Protein AF-A0A961DKE3-F1 (afdb_monomer_lite)

Radius of gyration: 29.84 Å; chains: 1; bounding box: 80×101×68 Å

Sequence (339 aa):
MAPSTATLAGQLLGRYSAAGSRPPARRDGLRMVRFRVFEDEAERFQINRAYLVGADDIPMAGHVDREGDHIVGNPTSSGSIGLVLRADLRGLAAATGHDDDVPHVGKLTLQTCLLPVRQTSYLLSLELARHRIMLFLNKLEDWQLFDLPPEHPALQRIARAQELFTEALVCPRNDAGELGRQAHDLALTALAFAVDAGEMLAIASAERQLPERLSGRAYAEATEAFVAAQGEAPPAGAPIVVQNGVGVTMPGRAPMSCAVSPLAFNDTLKNAVREASDELVVPMNWTDLEPSEGEYSFAATDRWIEWAVREARLPVVSGPVVDFAPKSVPEWLYIWEND

pLDDT: mean 86.48, std 17.49, range [26.16, 98.69]

Secondary structure (DSSP, 8-state):
---------------------PPPPPTTTTS-EEEE--GGGGGGEEEEEEEEE-GGG-EESEEEEEETTEEEEEESS-S-BEEEEEEE-TTHHHHHT--SSS----EEEEE---B---SSPEEHHHHHHHHHHHHHHHHHHHTT-TTS-TTSHHHHHHHHHHHHHHHHHTSPB-TTS-B-HHHHHHHHHHHHHHHHHHHHHHHHHHHHHHHHHHHSHHHHHHHHHHHHHHSSPPPTT--B--TT-SS-B-SSPPP-EEEPPTT---HHHHHHHHHH-SEEEEE--HHHH-SBTTB---HHHHHHHHHIIIII---EEEE-S---STTTS-GGGGGGTT-

Foldseek 3Di:
DDDDDDDDDDDDDDDDDDDDDDPPDDPLLQQKAKAFADPVQVVQWAQVPKFKADPPRHTFDFHWDDDPRIIMTGGPDADFIKIKTKGALAPLCVVLVNPPPQDGDGIDIFMFPRHHGDDAHHHVLLRRLVVLLVVLVVCCVLLVVPVDDCPQLLNVLSVQLVVLSVVLVPADADPSRHGDDSSNSSSSSSNRSSVVSSVSSVVVSCVVVVVCQQVQVVVVVLQVQQCVVVVDGDPDQDWGDHVVDDDIRGGHHDWAEDEDALQDDDPVVVVCRLVPGQAYEYEPQPCQQPVDVPDGDCPSRVVVVCCCVPPSVHHYHYDDPDDPDVVRDHPNCVVVVPD

Structure (mmCIF, N/CA/C/O backbone):
data_AF-A0A961DKE3-F1
#
_entry.id   AF-A0A961DKE3-F1
#
loop_
_atom_site.group_PDB
_atom_site.id
_atom_site.type_symbol
_atom_site.label_atom_id
_atom_site.label_alt_id
_atom_site.label_comp_id
_atom_site.label_asym_id
_atom_site.label_entity_id
_atom_site.label_seq_id
_atom_site.pdbx_PDB_ins_code
_atom_site.Cartn_x
_atom_site.Cartn_y
_atom_site.Cartn_z
_atom_site.occupancy
_atom_site.B_iso_or_equiv
_atom_site.auth_seq_id
_atom_site.auth_comp_id
_atom_site.auth_asym_id
_atom_site.auth_atom_id
_atom_site.pdbx_PDB_model_num
ATOM 1 N N . MET A 1 1 ? -24.438 -79.407 22.850 1.00 33.00 1 MET A N 1
ATOM 2 C CA . MET A 1 1 ? -23.360 -78.666 23.539 1.00 33.00 1 MET A CA 1
ATOM 3 C C . MET A 1 1 ? -23.200 -77.328 22.828 1.00 33.00 1 MET A C 1
ATOM 5 O O . MET A 1 1 ? -22.965 -77.365 21.633 1.00 33.00 1 MET A O 1
ATOM 9 N N . ALA A 1 2 ? -23.396 -76.221 23.562 1.00 31.70 2 ALA A N 1
ATOM 10 C CA . ALA A 1 2 ? -23.288 -74.798 23.173 1.00 31.70 2 ALA A CA 1
ATOM 11 C C . ALA A 1 2 ? -24.202 -74.279 22.023 1.00 31.70 2 ALA A C 1
ATOM 13 O O . ALA A 1 2 ? -24.037 -74.711 20.885 1.00 31.70 2 ALA A O 1
ATOM 14 N N . PRO A 1 3 ? -25.143 -73.338 22.281 1.00 34.59 3 PRO A N 1
ATOM 15 C CA . PRO A 1 3 ? -25.996 -72.750 21.245 1.00 34.59 3 PRO A CA 1
ATOM 16 C C . PRO A 1 3 ? -25.691 -71.272 20.904 1.00 34.59 3 PRO A C 1
ATOM 18 O O . PRO A 1 3 ? -25.296 -70.490 21.762 1.00 34.59 3 PRO A O 1
ATOM 21 N N . SER A 1 4 ? -26.066 -70.917 19.665 1.00 30.98 4 SER A N 1
ATOM 22 C CA . SER A 1 4 ? -26.658 -69.643 19.204 1.00 30.98 4 SER A CA 1
ATOM 23 C C . SER A 1 4 ? -25.770 -68.433 18.863 1.00 30.98 4 SER A C 1
ATOM 25 O O . SER A 1 4 ? -25.435 -67.625 19.724 1.00 30.98 4 SER A O 1
ATOM 27 N N . THR A 1 5 ? -25.598 -68.190 17.557 1.00 33.84 5 THR A N 1
ATOM 28 C CA . THR A 1 5 ? -25.373 -66.858 16.962 1.00 33.84 5 THR A CA 1
ATOM 29 C C . THR A 1 5 ? -26.233 -66.682 15.704 1.00 33.84 5 THR A C 1
ATOM 31 O O . THR A 1 5 ? -25.821 -66.972 14.586 1.00 33.84 5 THR A O 1
ATOM 34 N N . ALA A 1 6 ? -27.458 -66.197 15.894 1.00 31.70 6 ALA A N 1
ATOM 35 C CA . ALA A 1 6 ? -28.280 -65.577 14.858 1.00 31.70 6 ALA A CA 1
ATOM 36 C C . ALA A 1 6 ? -29.213 -64.557 15.529 1.00 31.70 6 ALA A C 1
ATOM 38 O O . ALA A 1 6 ? -29.647 -64.793 16.657 1.00 31.70 6 ALA A O 1
ATOM 39 N N . THR A 1 7 ? -29.583 -63.495 14.799 1.00 31.42 7 THR A N 1
ATOM 40 C CA . THR A 1 7 ? -30.476 -62.368 15.185 1.00 31.42 7 THR A CA 1
ATOM 41 C C . THR A 1 7 ? -29.719 -61.248 15.929 1.00 31.42 7 THR A C 1
ATOM 43 O O . THR A 1 7 ? -29.100 -61.497 16.949 1.00 31.42 7 THR A O 1
ATOM 46 N N . LEU A 1 8 ? -29.631 -59.998 15.461 1.00 30.86 8 LEU A N 1
ATOM 47 C CA . LEU A 1 8 ? -30.711 -59.096 15.054 1.00 30.86 8 LEU A CA 1
ATOM 48 C C . LEU A 1 8 ? -30.236 -58.101 13.975 1.00 30.86 8 LEU A C 1
ATOM 50 O O . LEU A 1 8 ? -29.399 -57.239 14.232 1.00 30.86 8 LEU A O 1
ATOM 54 N N . ALA A 1 9 ? -30.866 -58.165 12.805 1.00 28.55 9 ALA A N 1
ATOM 55 C CA . ALA A 1 9 ? -31.054 -57.029 11.916 1.00 28.55 9 ALA A CA 1
ATOM 56 C C . ALA A 1 9 ? -32.549 -56.682 11.949 1.00 28.55 9 ALA A C 1
ATOM 58 O O . ALA A 1 9 ? -33.386 -57.573 11.829 1.00 28.55 9 ALA A O 1
ATOM 59 N N . GLY A 1 10 ? -32.867 -55.397 12.107 1.00 31.81 10 GLY A N 1
ATOM 60 C CA . GLY A 1 10 ? -34.205 -54.855 11.877 1.00 31.81 10 GLY A CA 1
ATOM 61 C C . GLY A 1 10 ? -35.139 -54.873 13.084 1.00 31.81 10 GLY A C 1
ATOM 62 O O . GLY A 1 10 ? -35.915 -55.802 13.250 1.00 31.81 10 GLY A O 1
ATOM 63 N N . GLN A 1 11 ? -35.122 -53.788 13.860 1.00 27.67 11 GLN A N 1
ATOM 64 C CA . GLN A 1 11 ? -36.313 -53.180 14.468 1.00 27.67 11 GLN A CA 1
ATOM 65 C C . GLN A 1 11 ? -35.896 -51.907 15.211 1.00 27.67 11 GLN A C 1
ATOM 67 O O . GLN A 1 11 ? -35.199 -51.996 16.214 1.00 27.67 11 GLN A O 1
ATOM 72 N N . LEU A 1 12 ? -36.313 -50.747 14.686 1.00 28.03 12 LEU A N 1
ATOM 73 C CA . LEU A 1 12 ? -36.780 -49.541 15.401 1.00 28.03 12 LEU A CA 1
ATOM 74 C C . LEU A 1 12 ? -36.580 -48.285 14.536 1.00 28.03 12 LEU A C 1
ATOM 76 O O . LEU A 1 12 ? -35.772 -47.405 14.814 1.00 28.03 12 LEU A O 1
ATOM 80 N N . LEU A 1 13 ? -37.396 -48.200 13.483 1.00 30.44 13 LEU A N 1
ATOM 81 C CA . LEU A 1 13 ? -37.919 -46.922 13.014 1.00 30.44 13 LEU A CA 1
ATOM 82 C C . LEU A 1 13 ? -38.959 -46.444 14.036 1.00 30.44 13 LEU A C 1
ATOM 84 O O . LEU A 1 13 ? -39.922 -47.157 14.312 1.00 30.44 13 LEU A O 1
ATOM 88 N N . GLY A 1 14 ? -38.782 -45.226 14.549 1.00 26.16 14 GLY A N 1
ATOM 89 C CA . GLY A 1 14 ? -39.851 -44.452 15.181 1.00 26.16 14 GLY A CA 1
ATOM 90 C C . GLY A 1 14 ? -39.577 -44.011 16.617 1.00 26.16 14 GLY A C 1
ATOM 91 O O . GLY A 1 14 ? -39.874 -44.744 17.555 1.00 26.16 14 GLY A O 1
ATOM 92 N N . ARG A 1 15 ? -39.125 -42.759 16.774 1.00 28.39 15 ARG A N 1
ATOM 93 C CA . ARG A 1 15 ? -39.850 -41.667 17.465 1.00 28.39 15 ARG A CA 1
ATOM 94 C C . ARG A 1 15 ? -38.928 -40.452 17.628 1.00 28.39 15 ARG A C 1
ATOM 96 O O . ARG A 1 15 ? -38.112 -40.389 18.538 1.00 28.39 15 ARG A O 1
ATOM 103 N N . TYR A 1 16 ? -39.102 -39.473 16.741 1.00 28.70 16 TYR A N 1
ATOM 104 C CA . TYR A 1 16 ? -38.717 -38.086 16.993 1.00 28.70 16 TYR A CA 1
ATOM 105 C C . TYR A 1 16 ? -39.714 -37.479 17.990 1.00 28.70 16 TYR A C 1
ATOM 107 O O . TYR A 1 16 ? -40.913 -37.456 17.723 1.00 28.70 16 TYR A O 1
ATOM 115 N N . SER A 1 17 ? -39.221 -36.970 19.118 1.00 28.00 17 SER A N 1
ATOM 116 C CA . SER A 1 17 ? -39.884 -35.921 19.898 1.00 28.00 17 SER A CA 1
ATOM 117 C C . SER A 1 17 ? -38.816 -35.069 20.572 1.00 28.00 17 SER A C 1
ATOM 119 O O . SER A 1 17 ? -37.934 -35.586 21.252 1.00 28.00 17 SER A O 1
ATOM 121 N N . ALA A 1 18 ? -38.896 -33.763 20.339 1.00 36.78 18 ALA A N 1
ATOM 122 C CA . ALA A 1 18 ? -37.976 -32.754 20.833 1.00 36.78 18 ALA A CA 1
ATOM 123 C C . ALA A 1 18 ? -38.073 -32.570 22.357 1.00 36.78 18 ALA A C 1
ATOM 125 O O . ALA A 1 18 ? -39.168 -32.460 22.904 1.00 36.78 18 ALA A O 1
ATOM 126 N N . ALA A 1 19 ? -36.921 -32.458 23.018 1.00 27.91 19 ALA A N 1
ATOM 127 C CA . ALA A 1 19 ? -36.743 -31.741 24.278 1.00 27.91 19 ALA A CA 1
ATOM 128 C C . ALA A 1 19 ? -35.272 -31.313 24.363 1.00 27.91 19 ALA A C 1
ATOM 130 O O . ALA A 1 19 ? -34.367 -32.106 24.113 1.00 27.91 19 ALA A O 1
ATOM 131 N N . GLY A 1 20 ? -35.056 -30.023 24.606 1.00 41.78 20 GLY A N 1
ATOM 132 C CA . GLY A 1 20 ? -33.788 -29.350 24.382 1.00 41.78 20 GLY A CA 1
ATOM 133 C C . GLY A 1 20 ? -32.675 -29.730 25.352 1.00 41.78 20 GLY A C 1
ATOM 134 O O . GLY A 1 20 ? -32.862 -29.818 26.562 1.00 41.78 20 GLY A O 1
ATOM 135 N N . SER A 1 21 ? -31.476 -29.814 24.798 1.00 29.05 21 SER A N 1
ATOM 136 C CA . SER A 1 21 ? -30.230 -29.572 25.509 1.00 29.05 21 SER A CA 1
ATOM 137 C C . SER A 1 21 ? -29.297 -28.863 24.532 1.00 29.05 21 SER A C 1
ATOM 139 O O . SER A 1 21 ? -28.756 -29.438 23.590 1.00 29.05 21 SER A O 1
ATOM 141 N N . ARG A 1 22 ? -29.191 -27.544 24.714 1.00 33.34 22 ARG A N 1
ATOM 142 C CA . ARG A 1 22 ? -28.204 -26.701 24.035 1.00 33.34 22 ARG A CA 1
ATOM 143 C C . ARG A 1 22 ? -26.829 -27.320 24.334 1.00 33.34 22 ARG A C 1
ATOM 145 O O . ARG A 1 22 ? -26.549 -27.542 25.515 1.00 33.34 22 ARG A O 1
ATOM 152 N N . PRO A 1 23 ? -25.997 -27.651 23.331 1.00 34.38 23 PRO A N 1
ATOM 153 C CA . PRO A 1 23 ? -24.675 -28.191 23.610 1.00 34.38 23 PRO A CA 1
ATOM 154 C C . PRO A 1 23 ? -23.896 -27.174 24.460 1.00 34.38 23 PRO A C 1
ATOM 156 O O . PRO A 1 23 ? -24.063 -25.965 24.259 1.00 34.38 23 PRO A O 1
ATOM 159 N N . PRO A 1 24 ? -23.090 -27.625 25.437 1.00 32.75 24 PRO A N 1
ATOM 160 C CA . PRO A 1 24 ? -22.341 -26.714 26.290 1.00 32.75 24 PRO A CA 1
ATOM 161 C C . PRO A 1 24 ? -21.416 -25.858 25.419 1.00 32.75 24 PRO A C 1
ATOM 163 O O . PRO A 1 24 ? -20.765 -26.372 24.508 1.00 32.75 24 PRO A O 1
ATOM 166 N N . ALA A 1 25 ? -21.385 -24.550 25.689 1.00 39.22 25 ALA A N 1
ATOM 167 C CA . ALA A 1 25 ? -20.510 -23.603 25.009 1.00 39.22 25 ALA A CA 1
ATOM 168 C C . ALA A 1 25 ? -19.069 -24.137 25.032 1.00 39.22 25 ALA A C 1
ATOM 170 O O . ALA A 1 25 ? -18.494 -24.363 26.100 1.00 39.22 25 ALA A O 1
ATOM 171 N N . ARG A 1 26 ? -18.509 -24.400 23.846 1.00 40.31 26 ARG A N 1
ATOM 172 C CA . ARG A 1 26 ? -17.130 -24.869 23.700 1.00 40.31 26 ARG A CA 1
ATOM 173 C C . ARG A 1 26 ? -16.185 -23.867 24.361 1.00 40.31 26 ARG A C 1
ATOM 175 O O . ARG A 1 26 ? -16.295 -22.663 24.147 1.00 40.31 26 ARG A O 1
ATOM 182 N N . ARG A 1 27 ? -15.196 -24.379 25.096 1.00 40.72 27 ARG A N 1
ATOM 183 C CA . ARG A 1 27 ? -14.029 -23.647 25.628 1.00 40.72 27 ARG A CA 1
ATOM 184 C C . ARG A 1 27 ? -13.084 -23.115 24.517 1.00 40.72 27 ARG A C 1
ATOM 186 O O . ARG A 1 27 ? -11.895 -22.962 24.760 1.00 40.72 27 ARG A O 1
ATOM 193 N N . ASP A 1 28 ? -13.601 -22.822 23.321 1.00 46.34 28 ASP A N 1
ATOM 194 C CA . ASP A 1 28 ? -12.860 -22.297 22.157 1.00 46.34 28 ASP A CA 1
ATOM 195 C C . ASP A 1 28 ? -12.759 -20.752 22.161 1.00 46.34 28 ASP A C 1
ATOM 197 O O . ASP A 1 28 ? -12.022 -20.167 21.373 1.00 46.34 28 ASP A O 1
ATOM 201 N N . GLY A 1 29 ? -13.437 -20.069 23.096 1.00 50.69 29 GLY A N 1
ATOM 202 C CA . GLY A 1 29 ? -13.522 -18.600 23.178 1.00 50.69 29 GLY A CA 1
ATOM 203 C C . GLY A 1 29 ? -12.205 -17.833 23.374 1.00 50.69 29 GLY A C 1
ATOM 204 O O . GLY A 1 29 ? -12.159 -16.635 23.130 1.00 50.69 29 GLY A O 1
ATOM 205 N N . LEU A 1 30 ? -11.132 -18.498 23.810 1.00 59.91 30 LEU A N 1
ATOM 206 C CA . LEU A 1 30 ? -9.857 -17.867 24.191 1.00 59.91 30 LEU A CA 1
ATOM 207 C C . LEU A 1 30 ? -8.775 -17.932 23.104 1.00 59.91 30 LEU A C 1
ATOM 209 O O . LEU A 1 30 ? -7.609 -17.670 23.390 1.00 59.91 30 LEU A O 1
ATOM 213 N N . ARG A 1 31 ? -9.142 -18.280 21.866 1.00 74.81 31 ARG A N 1
ATOM 214 C CA . ARG A 1 31 ? -8.233 -18.223 20.705 1.00 74.81 31 ARG A CA 1
ATOM 215 C C . ARG A 1 31 ? -8.605 -17.157 19.678 1.00 74.81 31 ARG A C 1
ATOM 217 O O . ARG A 1 31 ? -7.819 -16.899 18.778 1.00 74.81 31 ARG A O 1
ATOM 224 N N . MET A 1 32 ? -9.783 -16.555 19.810 1.00 87.94 32 MET A N 1
ATOM 225 C CA . MET A 1 32 ? -10.344 -15.667 18.797 1.00 87.94 32 MET A CA 1
ATOM 226 C C . MET A 1 32 ? -10.045 -14.208 19.115 1.00 87.94 32 MET A C 1
ATOM 228 O O . MET A 1 32 ? -10.207 -13.777 20.257 1.00 87.94 32 MET A O 1
ATOM 232 N N . VAL A 1 33 ? -9.691 -13.426 18.099 1.00 93.19 33 VAL A N 1
ATOM 233 C CA . VAL A 1 33 ? -9.646 -11.964 18.219 1.00 93.19 33 VAL A CA 1
ATOM 234 C C . VAL A 1 33 ? -10.911 -11.393 17.602 1.00 93.19 33 VAL A C 1
ATOM 236 O O . VAL A 1 33 ? -11.256 -11.707 16.464 1.00 93.19 33 VAL A O 1
ATOM 239 N N . ARG A 1 34 ? -11.626 -10.573 18.373 1.00 95.19 34 ARG A N 1
ATOM 240 C CA . ARG A 1 34 ? -12.915 -9.996 17.981 1.00 95.19 34 ARG A CA 1
ATOM 241 C C . ARG A 1 34 ? -12.745 -8.506 17.736 1.00 95.19 34 ARG A C 1
ATOM 243 O O . ARG A 1 34 ? -12.170 -7.802 18.566 1.00 95.19 34 ARG A O 1
ATOM 250 N N . PHE A 1 35 ? -13.268 -8.034 16.615 1.00 96.12 35 PHE A N 1
ATOM 251 C CA . PHE A 1 35 ? -13.232 -6.642 16.199 1.00 96.12 35 PHE A CA 1
ATOM 252 C C . PHE A 1 35 ? -14.653 -6.132 16.034 1.00 96.12 35 PHE A C 1
ATOM 254 O O . PHE A 1 35 ? -15.381 -6.598 15.165 1.00 96.12 35 PHE A O 1
ATOM 261 N N . ARG A 1 36 ? -15.044 -5.161 16.848 1.00 95.31 36 ARG A N 1
ATOM 262 C CA . ARG A 1 36 ? -16.320 -4.473 16.724 1.00 95.31 36 ARG A CA 1
ATOM 263 C C . ARG A 1 36 ? -16.317 -3.562 15.497 1.00 95.31 36 ARG A C 1
ATOM 265 O O . ARG A 1 36 ? -15.353 -2.822 15.270 1.00 95.31 36 ARG A O 1
ATOM 272 N N . VAL A 1 37 ? -17.415 -3.602 14.754 1.00 94.56 37 VAL A N 1
ATOM 273 C CA . VAL A 1 37 ? -17.747 -2.732 13.621 1.00 94.56 37 VAL A CA 1
ATOM 274 C C . VAL A 1 37 ? -19.186 -2.242 13.755 1.00 94.56 37 VAL A C 1
ATOM 276 O O . VAL A 1 37 ? -19.987 -2.852 14.453 1.00 94.56 37 VAL A O 1
ATOM 279 N N . PHE A 1 38 ? -19.523 -1.142 13.092 1.00 91.69 38 PHE A N 1
ATOM 280 C CA . PHE A 1 38 ? -20.882 -0.599 13.095 1.00 91.69 38 PHE A CA 1
ATOM 281 C C . PHE A 1 38 ? -21.610 -1.043 11.823 1.00 91.69 38 PHE A C 1
ATOM 283 O O . PHE A 1 38 ? -20.974 -1.290 10.799 1.00 91.69 38 PHE A O 1
ATOM 290 N N . GLU A 1 39 ? -22.918 -1.271 11.919 1.00 84.25 39 GLU A N 1
ATOM 291 C CA . GLU A 1 39 ? -23.704 -1.932 10.868 1.00 84.25 39 GLU A CA 1
ATOM 292 C C . GLU A 1 39 ? -23.792 -1.095 9.586 1.00 84.25 39 GLU A C 1
ATOM 294 O O . GLU A 1 39 ? -23.618 -1.631 8.494 1.00 84.25 39 GLU A O 1
ATOM 299 N N . ASP A 1 40 ? -23.942 0.219 9.736 1.00 83.94 40 ASP A N 1
ATOM 300 C CA . ASP A 1 40 ? -23.909 1.234 8.678 1.00 83.94 40 ASP A CA 1
ATOM 301 C C . ASP A 1 40 ? -22.558 1.315 7.951 1.00 83.94 40 ASP A C 1
ATOM 303 O O . ASP A 1 40 ? -22.491 1.712 6.791 1.00 83.94 40 ASP A O 1
ATOM 307 N N . GLU A 1 41 ? -21.487 0.872 8.606 1.00 83.19 41 GLU A N 1
ATOM 308 C CA . GLU A 1 41 ? -20.112 0.930 8.105 1.00 83.19 41 GLU A CA 1
ATOM 309 C C . GLU A 1 41 ? -19.545 -0.458 7.760 1.00 83.19 41 GLU A C 1
ATOM 311 O O . GLU A 1 41 ? -18.383 -0.609 7.377 1.00 83.19 41 GLU A O 1
ATOM 316 N N . ALA A 1 42 ? -20.360 -1.509 7.873 1.00 78.38 42 ALA A N 1
ATOM 317 C CA . ALA A 1 42 ? -19.925 -2.890 7.700 1.00 78.38 42 ALA A CA 1
ATOM 318 C C . ALA A 1 42 ? -19.456 -3.190 6.272 1.00 78.38 42 ALA A C 1
ATOM 320 O O . ALA A 1 42 ? -18.448 -3.872 6.085 1.00 78.38 42 ALA A O 1
ATOM 321 N N . GLU A 1 43 ? -20.160 -2.661 5.270 1.00 85.44 43 GLU A N 1
ATOM 322 C CA . GLU A 1 43 ? -19.818 -2.851 3.855 1.00 85.44 43 GLU A CA 1
ATOM 323 C C . GLU A 1 43 ? -18.491 -2.185 3.478 1.00 85.44 43 GLU A C 1
ATOM 325 O O . GLU A 1 43 ? -17.838 -2.590 2.509 1.00 85.44 43 GLU A O 1
ATOM 330 N N . ARG A 1 44 ? -18.047 -1.207 4.281 1.00 89.94 44 ARG A N 1
ATOM 331 C CA . ARG A 1 44 ? -16.749 -0.562 4.112 1.00 89.94 44 ARG A CA 1
ATOM 332 C C . ARG A 1 44 ? -15.605 -1.553 4.262 1.00 89.94 44 ARG A C 1
ATOM 334 O O . ARG A 1 44 ? -14.581 -1.391 3.600 1.00 89.94 44 ARG A O 1
ATOM 341 N N . PHE A 1 45 ? -15.780 -2.575 5.099 1.00 92.50 45 PHE A N 1
ATOM 342 C CA . PHE A 1 45 ? -14.769 -3.572 5.429 1.00 92.50 45 PHE A CA 1
ATOM 343 C C . PHE A 1 45 ? -15.063 -4.897 4.714 1.00 92.50 45 PHE A C 1
ATOM 345 O O . PHE A 1 45 ? -15.928 -5.676 5.108 1.00 92.50 45 PHE A O 1
ATOM 352 N N . GLN A 1 46 ? -14.318 -5.184 3.646 1.00 91.06 46 GLN A N 1
ATOM 353 C CA . GLN A 1 46 ? -14.555 -6.347 2.788 1.00 91.06 46 GLN A CA 1
ATOM 354 C C . GLN A 1 46 ? -13.974 -7.632 3.395 1.00 91.06 46 GLN A C 1
ATOM 356 O O . GLN A 1 46 ? -12.804 -7.965 3.195 1.00 91.06 46 GLN A O 1
ATOM 361 N N . ILE A 1 47 ? -14.819 -8.380 4.108 1.00 90.31 47 ILE A N 1
ATOM 362 C CA . ILE A 1 47 ? -14.443 -9.621 4.813 1.00 90.31 47 ILE A CA 1
ATOM 363 C C . ILE A 1 47 ? -14.075 -10.754 3.846 1.00 90.31 47 ILE A C 1
ATOM 365 O O . ILE A 1 47 ? -13.202 -11.560 4.143 1.00 90.31 47 ILE A O 1
ATOM 369 N N . ASN A 1 48 ? -14.668 -10.789 2.649 1.00 86.56 48 ASN A N 1
ATOM 370 C CA . ASN A 1 48 ? -14.416 -11.831 1.642 1.00 86.56 48 ASN A CA 1
ATOM 371 C C . ASN A 1 48 ? -12.960 -11.907 1.143 1.00 86.56 48 ASN A C 1
ATOM 373 O O . ASN A 1 48 ? -12.602 -12.846 0.438 1.00 86.56 48 ASN A O 1
ATOM 377 N N . ARG A 1 49 ? -12.136 -10.907 1.464 1.00 85.38 49 ARG A N 1
ATOM 378 C CA . ARG A 1 49 ? -10.707 -10.842 1.134 1.00 85.38 49 ARG A CA 1
ATOM 379 C C . ARG A 1 49 ? -9.842 -10.641 2.378 1.00 85.38 49 ARG A C 1
ATOM 381 O O . ARG A 1 49 ? -8.695 -10.218 2.250 1.00 85.38 49 ARG A O 1
ATOM 388 N N . ALA A 1 50 ? -10.405 -10.870 3.561 1.00 94.75 50 ALA A N 1
ATOM 389 C CA . ALA A 1 50 ? -9.692 -10.716 4.812 1.00 94.75 50 ALA A CA 1
ATOM 390 C C . ALA A 1 50 ? -8.859 -11.962 5.134 1.00 94.75 50 ALA A C 1
ATOM 392 O O . ALA A 1 50 ? -9.272 -13.086 4.853 1.00 94.75 50 ALA A O 1
ATOM 393 N N . TYR A 1 51 ? -7.693 -11.758 5.738 1.00 95.50 51 TYR A N 1
ATOM 394 C CA . TYR A 1 51 ? -6.808 -12.827 6.190 1.00 95.50 51 TYR A CA 1
ATOM 395 C C . TYR A 1 51 ? -6.035 -12.399 7.439 1.00 95.50 51 TYR A C 1
ATOM 397 O O . TYR A 1 51 ? -6.046 -11.229 7.830 1.00 95.50 51 TYR A O 1
ATOM 405 N N . LEU A 1 52 ? -5.400 -13.368 8.094 1.00 96.00 52 LEU A N 1
ATOM 406 C CA . LEU A 1 52 ? -4.648 -13.156 9.326 1.00 96.00 52 LEU A CA 1
ATOM 407 C C . LEU A 1 52 ? -3.146 -13.157 9.046 1.00 96.00 52 LEU A C 1
ATOM 409 O O . LEU A 1 52 ? -2.671 -13.928 8.210 1.00 96.00 52 LEU A O 1
ATOM 413 N N . VAL A 1 53 ? -2.405 -12.328 9.775 1.00 96.00 53 VAL A N 1
ATOM 414 C CA . VAL A 1 53 ? -0.938 -12.264 9.729 1.00 96.00 53 VAL A CA 1
ATOM 415 C C . VAL A 1 53 ? -0.337 -12.371 11.126 1.00 96.00 53 VAL A C 1
ATOM 417 O O . VAL A 1 53 ? -0.957 -11.974 12.116 1.00 96.00 53 VAL A O 1
ATOM 420 N N . GLY A 1 54 ? 0.862 -12.939 11.198 1.00 93.44 54 GLY A N 1
ATOM 421 C CA . GLY A 1 54 ? 1.677 -13.041 12.404 1.00 93.44 54 GLY A CA 1
ATOM 422 C C . GLY A 1 54 ? 2.829 -12.042 12.392 1.00 93.44 54 GLY A C 1
ATOM 423 O O . GLY A 1 54 ? 2.766 -11.009 11.730 1.00 93.44 54 GLY A O 1
ATOM 424 N N . ALA A 1 55 ? 3.894 -12.362 13.130 1.00 90.25 55 ALA A N 1
ATOM 425 C CA . ALA A 1 55 ? 5.143 -11.605 13.077 1.00 90.25 55 ALA A CA 1
ATOM 426 C C . ALA A 1 55 ? 5.666 -11.484 11.635 1.00 90.25 55 ALA A C 1
ATOM 428 O O . ALA A 1 55 ? 5.482 -12.401 10.832 1.00 90.25 55 ALA A O 1
ATOM 429 N N . ASP A 1 56 ? 6.297 -10.347 11.337 1.00 88.12 56 ASP A N 1
ATOM 430 C CA . ASP A 1 56 ? 6.898 -10.038 10.034 1.00 88.12 56 ASP A CA 1
ATOM 431 C C . ASP A 1 56 ? 5.918 -10.155 8.850 1.00 88.12 56 ASP A C 1
ATOM 433 O O . ASP A 1 56 ? 6.297 -10.536 7.745 1.00 88.12 56 ASP A O 1
ATOM 437 N N . ASP A 1 57 ? 4.635 -9.865 9.102 1.00 89.56 57 ASP A N 1
ATOM 438 C CA . ASP A 1 57 ? 3.530 -9.938 8.137 1.00 89.56 57 ASP A CA 1
ATOM 439 C C . ASP A 1 57 ? 3.354 -11.323 7.483 1.00 89.56 57 ASP A C 1
ATOM 441 O O . ASP A 1 57 ? 2.728 -11.462 6.428 1.00 89.56 57 ASP A O 1
ATOM 445 N N . ILE A 1 58 ? 3.864 -12.378 8.130 1.00 92.31 58 ILE A N 1
ATOM 446 C CA . ILE A 1 58 ? 3.756 -13.751 7.637 1.00 92.31 58 ILE A CA 1
ATOM 447 C C . ILE A 1 58 ? 2.282 -14.185 7.687 1.00 92.31 58 ILE A C 1
ATOM 449 O O . ILE A 1 58 ? 1.683 -14.176 8.771 1.00 92.31 58 ILE A O 1
ATOM 453 N N . PRO A 1 59 ? 1.680 -14.610 6.557 1.00 92.31 59 PRO A N 1
ATOM 454 C CA . PRO A 1 59 ? 0.308 -15.101 6.543 1.00 92.31 59 PRO A CA 1
ATOM 455 C C . PRO A 1 59 ? 0.111 -16.279 7.499 1.00 92.31 59 PRO A C 1
ATOM 457 O O . PRO A 1 59 ? 0.891 -17.233 7.517 1.00 92.31 59 PRO A O 1
ATOM 460 N N . MET A 1 60 ? -0.966 -16.230 8.277 1.00 90.00 60 MET A N 1
ATOM 461 C CA . MET A 1 60 ? -1.330 -17.275 9.227 1.00 90.00 60 MET A CA 1
ATOM 462 C C . MET A 1 60 ? -2.541 -18.067 8.746 1.00 90.00 60 MET A C 1
ATOM 464 O O . MET A 1 60 ? -3.529 -17.508 8.272 1.00 90.00 60 MET A O 1
ATOM 468 N N . ALA A 1 61 ? -2.494 -19.386 8.946 1.00 89.88 61 ALA A N 1
ATOM 469 C CA . ALA A 1 61 ? -3.638 -20.252 8.704 1.00 89.88 61 ALA A CA 1
ATOM 470 C C . ALA A 1 61 ? -4.781 -19.928 9.680 1.00 89.88 61 ALA A C 1
ATOM 472 O O . ALA A 1 61 ? -4.604 -19.959 10.904 1.00 89.88 61 ALA A O 1
ATOM 473 N N . GLY A 1 62 ? -5.971 -19.677 9.148 1.00 90.00 62 GLY A N 1
ATOM 474 C CA . GLY A 1 62 ? -7.161 -19.380 9.932 1.00 90.00 62 GLY A CA 1
ATOM 475 C C . GLY A 1 62 ? -8.318 -18.914 9.060 1.00 90.00 62 GLY A C 1
ATOM 476 O O . GLY A 1 62 ? -8.208 -18.868 7.834 1.00 90.00 62 GLY A O 1
ATOM 477 N N . HIS A 1 63 ? -9.418 -18.554 9.712 1.00 91.69 63 HIS A N 1
ATOM 478 C CA . HIS A 1 63 ? -10.610 -18.019 9.058 1.00 91.69 63 HIS A CA 1
ATOM 479 C C . HIS A 1 63 ? -10.967 -16.649 9.631 1.00 91.69 63 HIS A C 1
ATOM 481 O O . HIS A 1 63 ? -10.640 -16.338 10.778 1.00 91.69 63 HIS A O 1
ATOM 487 N N . VAL A 1 64 ? -11.611 -15.822 8.812 1.00 94.81 64 VAL A N 1
ATOM 488 C CA . VAL A 1 64 ? -12.164 -14.536 9.231 1.00 94.81 64 VAL A CA 1
ATOM 489 C C . VAL A 1 64 ? -13.654 -14.567 8.944 1.00 94.81 64 VAL A C 1
ATOM 491 O O . VAL A 1 64 ? -14.063 -14.671 7.790 1.00 94.81 64 VAL A O 1
ATOM 494 N N . ASP A 1 65 ? -14.449 -14.466 10.000 1.00 93.44 65 ASP A N 1
ATOM 495 C CA . ASP A 1 65 ? -15.898 -14.610 9.941 1.00 93.44 65 ASP A CA 1
ATOM 496 C C . ASP A 1 65 ? -16.595 -13.332 10.409 1.00 93.44 65 ASP A C 1
ATOM 498 O O . ASP A 1 65 ? -16.042 -12.533 11.172 1.00 93.44 65 ASP A O 1
ATOM 502 N N . ARG A 1 66 ? -17.839 -13.135 9.961 1.00 91.19 66 ARG A N 1
ATOM 503 C CA . ARG A 1 66 ? -18.716 -12.083 10.480 1.00 91.19 66 ARG A CA 1
ATOM 504 C C . ARG A 1 66 ? -19.697 -12.674 11.482 1.00 91.19 66 ARG A C 1
ATOM 506 O O . ARG A 1 66 ? -20.474 -13.559 11.140 1.00 91.19 66 ARG A O 1
ATOM 513 N N . GLU A 1 67 ? -19.724 -12.113 12.684 1.00 91.94 67 GLU A N 1
ATOM 514 C CA . GLU A 1 67 ? -20.670 -12.460 13.742 1.00 91.94 67 GLU A CA 1
ATOM 515 C C . GLU A 1 67 ? -21.408 -11.194 14.199 1.00 91.94 67 GLU A C 1
ATOM 517 O O . GLU A 1 67 ? -20.965 -10.495 15.107 1.00 91.94 67 GLU A O 1
ATOM 522 N N . GLY A 1 68 ? -22.533 -10.869 13.554 1.00 89.56 68 GLY A N 1
ATOM 523 C CA . GLY A 1 68 ? -23.308 -9.664 13.879 1.00 89.56 68 GLY A CA 1
ATOM 524 C C . GLY A 1 68 ? -22.520 -8.375 13.621 1.00 89.56 68 GLY A C 1
ATOM 525 O O . GLY A 1 68 ? -22.090 -8.127 12.494 1.00 89.56 68 GLY A O 1
ATOM 526 N N . ASP A 1 69 ? -22.325 -7.569 14.665 1.00 91.25 69 ASP A N 1
ATOM 527 C CA . ASP A 1 69 ? -21.522 -6.338 14.676 1.00 91.25 69 ASP A CA 1
ATOM 528 C C . ASP A 1 69 ? -20.023 -6.600 14.931 1.00 91.25 69 ASP A C 1
ATOM 530 O O . ASP A 1 69 ? -19.263 -5.684 15.245 1.00 91.25 69 ASP A O 1
ATOM 534 N N . HIS A 1 70 ? -19.574 -7.850 14.785 1.00 93.06 70 HIS A N 1
ATOM 535 C CA . HIS A 1 70 ? -18.182 -8.242 14.970 1.00 93.06 70 HIS A CA 1
ATOM 536 C C . HIS A 1 70 ? -17.586 -8.917 13.732 1.00 93.06 70 HIS A C 1
ATOM 538 O O . HIS A 1 70 ? -18.233 -9.705 13.041 1.00 93.06 70 HIS A O 1
ATOM 544 N N . ILE A 1 71 ? -16.305 -8.646 13.496 1.00 94.56 71 ILE A N 1
ATOM 545 C CA . ILE A 1 71 ? -15.416 -9.455 12.663 1.00 94.56 71 ILE A CA 1
ATOM 546 C C . ILE A 1 71 ? -14.565 -10.305 13.603 1.00 94.56 71 ILE A C 1
ATOM 548 O O . ILE A 1 71 ? -13.980 -9.787 14.557 1.00 94.56 71 ILE A O 1
ATOM 552 N N . VAL A 1 72 ? -14.506 -11.609 13.358 1.00 94.62 72 VAL A N 1
ATOM 553 C CA . VAL A 1 72 ? -13.840 -12.574 14.234 1.00 94.62 72 VAL A CA 1
ATOM 554 C C . VAL A 1 72 ? -12.715 -13.254 13.472 1.00 94.62 72 VAL A C 1
ATOM 556 O O . VAL A 1 72 ? -12.945 -13.914 12.464 1.00 94.62 72 VAL A O 1
ATOM 559 N N . GLY A 1 73 ? -11.488 -13.069 13.957 1.00 93.88 73 GLY A N 1
ATOM 560 C CA . GLY A 1 73 ? -10.310 -13.782 13.482 1.00 93.88 73 GLY A CA 1
ATOM 561 C C . GLY A 1 73 ? -10.121 -15.080 14.261 1.00 93.88 73 GLY A C 1
ATOM 562 O O . GLY A 1 73 ? -9.937 -15.047 15.480 1.00 93.88 73 GLY A O 1
ATOM 563 N N . ASN A 1 74 ? -10.135 -16.201 13.542 1.00 92.06 74 ASN A N 1
ATOM 564 C CA . ASN A 1 74 ? -10.003 -17.565 14.046 1.00 92.06 74 ASN A CA 1
ATOM 565 C C . ASN A 1 74 ? -8.651 -18.168 13.616 1.00 92.06 74 ASN A C 1
ATOM 567 O O . ASN A 1 74 ? -8.600 -18.892 12.616 1.00 92.06 74 ASN A O 1
ATOM 571 N N . PRO A 1 75 ? -7.539 -17.870 14.316 1.00 90.88 75 PRO A N 1
ATOM 572 C CA . PRO A 1 75 ? -6.239 -18.435 13.977 1.00 90.88 75 PRO A CA 1
ATOM 573 C C . PRO A 1 75 ? -6.149 -19.915 14.373 1.00 90.88 75 PRO A C 1
ATOM 575 O O . PRO A 1 75 ? -6.674 -20.349 15.401 1.00 90.88 75 PRO A O 1
ATOM 578 N N . THR A 1 76 ? -5.431 -20.697 13.567 1.00 87.44 76 THR A N 1
ATOM 579 C CA . THR A 1 76 ? -5.191 -22.128 13.836 1.00 87.44 76 THR A CA 1
ATOM 580 C C . THR A 1 76 ? -4.167 -22.327 14.960 1.00 87.44 76 THR A C 1
ATOM 582 O O . THR A 1 76 ? -4.234 -23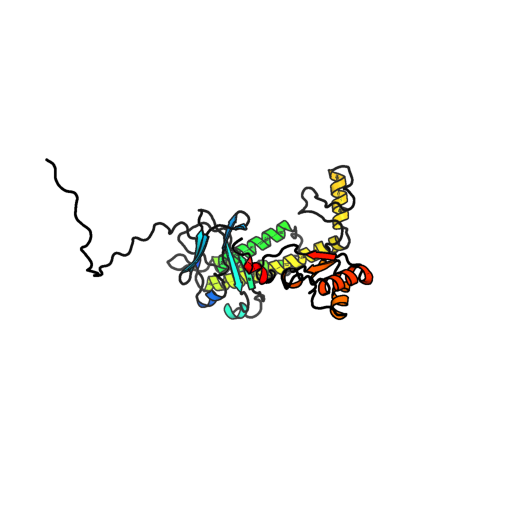.304 15.711 1.00 87.44 76 THR A O 1
ATOM 585 N N . SER A 1 77 ? -3.229 -21.389 15.104 1.00 82.75 77 SER A N 1
ATOM 586 C CA . SER A 1 77 ? -2.195 -21.367 16.141 1.00 82.75 77 SER A CA 1
ATOM 587 C C . SER A 1 77 ? -2.423 -20.232 17.143 1.00 82.75 77 SER A C 1
ATOM 589 O O . SER A 1 77 ? -3.118 -19.256 16.874 1.00 82.75 77 SER A O 1
ATOM 591 N N . SER A 1 78 ? -1.853 -20.370 18.340 1.00 81.00 78 SER A N 1
ATOM 592 C CA . SER A 1 78 ? -1.912 -19.339 19.379 1.00 81.00 78 SER A CA 1
ATOM 593 C C . SER A 1 78 ? -0.861 -18.255 19.148 1.00 81.00 78 SER A C 1
ATOM 595 O O . SER A 1 78 ? 0.300 -18.578 18.909 1.00 81.00 78 SER A O 1
ATOM 597 N N . GLY A 1 79 ? -1.237 -16.990 19.315 1.00 84.12 79 GLY A N 1
ATOM 598 C CA . GLY A 1 79 ? -0.323 -15.852 19.239 1.00 84.12 79 GLY A CA 1
ATOM 599 C C . GLY A 1 79 ? -1.076 -14.535 19.095 1.00 84.12 79 GLY A C 1
ATOM 600 O O . GLY A 1 79 ? -2.304 -14.529 18.993 1.00 84.12 79 GLY A O 1
ATOM 601 N N . SER A 1 80 ? -0.338 -13.426 19.096 1.00 92.12 80 SER A N 1
ATOM 602 C CA . SER A 1 80 ? -0.887 -12.145 18.650 1.00 92.12 80 SER A CA 1
ATOM 603 C C . SER A 1 80 ? -1.066 -12.174 17.138 1.00 92.12 80 SER A C 1
ATOM 605 O O . SER A 1 80 ? -0.171 -12.633 16.431 1.00 92.12 80 SER A O 1
ATOM 607 N N . ILE A 1 81 ? -2.198 -11.672 16.653 1.00 94.31 81 ILE A N 1
ATOM 608 C CA . ILE A 1 81 ? -2.525 -11.682 15.224 1.00 94.31 81 ILE A CA 1
ATOM 609 C C . ILE A 1 81 ? -2.856 -10.287 14.715 1.00 94.31 81 ILE A C 1
ATOM 611 O O . ILE A 1 81 ? -3.445 -9.477 15.431 1.00 94.31 81 ILE A O 1
ATOM 615 N N . GLY A 1 82 ? -2.488 -10.020 13.470 1.00 96.38 82 GLY A N 1
ATOM 616 C CA . GLY A 1 82 ? -2.979 -8.894 12.691 1.00 96.38 82 GLY A CA 1
ATOM 617 C C . GLY A 1 82 ? -4.129 -9.345 11.799 1.00 96.38 82 GLY A C 1
ATOM 618 O O . GLY A 1 82 ? -4.100 -10.442 11.241 1.00 96.38 82 GLY A O 1
ATOM 619 N N . LEU A 1 83 ? -5.147 -8.502 11.666 1.00 97.31 83 LEU A N 1
ATOM 620 C CA . LEU A 1 83 ? -6.205 -8.664 10.677 1.00 97.31 83 LEU A CA 1
ATOM 621 C C . LEU A 1 83 ? -5.879 -7.788 9.472 1.00 97.31 83 LEU A C 1
ATOM 623 O O . LEU A 1 83 ? -5.719 -6.575 9.622 1.00 97.31 83 LEU A O 1
ATOM 627 N N . VAL A 1 84 ? -5.830 -8.394 8.288 1.00 97.81 84 VAL A N 1
ATOM 628 C CA . VAL A 1 84 ? -5.690 -7.694 7.010 1.00 97.81 84 VAL A CA 1
ATOM 629 C C . VAL A 1 84 ? -7.004 -7.782 6.252 1.00 97.81 84 VAL A C 1
ATOM 631 O O . VAL A 1 84 ? -7.589 -8.857 6.154 1.00 97.81 84 VAL A O 1
ATOM 634 N N . LEU A 1 85 ? -7.486 -6.661 5.717 1.00 96.56 85 LEU A N 1
ATOM 635 C CA . LEU A 1 85 ? -8.705 -6.599 4.907 1.00 96.56 85 LEU A CA 1
ATOM 636 C C . LEU A 1 85 ? -8.683 -5.407 3.954 1.00 96.56 85 LEU A C 1
ATOM 638 O O . LEU A 1 85 ? -7.889 -4.478 4.105 1.00 96.56 85 LEU A O 1
ATOM 642 N N . ARG A 1 86 ? -9.590 -5.399 2.974 1.00 95.75 86 ARG A N 1
ATOM 643 C CA . ARG A 1 86 ? -9.809 -4.214 2.137 1.00 95.75 86 ARG A CA 1
ATOM 644 C C . ARG A 1 86 ? -10.833 -3.289 2.780 1.00 95.75 86 ARG A C 1
ATOM 646 O O . ARG A 1 86 ? -11.921 -3.740 3.130 1.00 95.75 86 ARG A O 1
ATOM 653 N N . ALA A 1 87 ? -10.504 -2.006 2.864 1.00 93.69 87 ALA A N 1
ATOM 654 C CA . ALA A 1 87 ? -11.388 -0.955 3.345 1.00 93.69 87 ALA A CA 1
ATOM 655 C C . ALA A 1 87 ? -11.666 0.080 2.242 1.00 93.69 87 ALA A C 1
ATOM 657 O O . ALA A 1 87 ? -10.745 0.476 1.524 1.00 93.69 87 ALA A O 1
ATOM 658 N N . ASP A 1 88 ? -12.918 0.522 2.100 1.00 93.25 88 ASP A N 1
ATOM 659 C CA . ASP A 1 88 ? -13.303 1.623 1.204 1.00 93.25 88 ASP A CA 1
ATOM 660 C C . ASP A 1 88 ? -13.407 2.951 1.949 1.00 93.25 88 ASP A C 1
ATOM 662 O O . ASP A 1 88 ? -14.435 3.265 2.526 1.00 93.25 88 ASP A O 1
ATOM 666 N N . LEU A 1 89 ? -12.370 3.776 1.940 1.00 90.88 89 LEU A N 1
ATOM 667 C CA . LEU A 1 89 ? -12.360 5.010 2.730 1.00 90.88 89 LEU A CA 1
ATOM 668 C C . LEU A 1 89 ? -12.989 6.215 1.995 1.00 90.88 89 LEU A C 1
ATOM 670 O O . LEU A 1 89 ? -12.874 7.355 2.441 1.00 90.88 89 LEU A O 1
ATOM 674 N N . ARG A 1 90 ? -13.700 5.979 0.885 1.00 89.50 90 ARG A N 1
ATOM 675 C CA . ARG A 1 90 ? -14.387 7.035 0.129 1.00 89.50 90 ARG A CA 1
ATOM 676 C C . ARG A 1 90 ? -15.576 7.614 0.890 1.00 89.50 90 ARG A C 1
ATOM 678 O O . ARG A 1 90 ? -16.304 6.892 1.570 1.00 89.50 90 ARG A O 1
ATOM 685 N N . GLY A 1 91 ? -15.805 8.916 0.712 1.00 83.19 91 GLY A N 1
ATOM 686 C CA . GLY A 1 91 ? -16.951 9.619 1.300 1.00 83.19 91 GLY A CA 1
ATOM 687 C C . GLY A 1 91 ? -16.914 9.713 2.829 1.00 83.19 91 GLY A C 1
ATOM 688 O O . GLY A 1 91 ? -17.945 9.984 3.436 1.00 83.19 91 GLY A O 1
ATOM 689 N N . LEU A 1 92 ? -15.751 9.487 3.452 1.00 84.31 92 LEU A N 1
ATOM 690 C CA . LEU A 1 92 ? -15.601 9.516 4.909 1.00 84.31 92 LEU A CA 1
ATOM 691 C C . LEU A 1 92 ? -16.000 10.856 5.531 1.00 84.31 92 LEU A C 1
ATOM 693 O O . LEU A 1 92 ? -16.640 10.839 6.571 1.00 84.31 92 LEU A O 1
ATOM 697 N N . ALA A 1 93 ? -15.677 11.981 4.884 1.00 79.38 93 ALA A N 1
ATOM 698 C CA . ALA A 1 93 ? -16.057 13.325 5.335 1.00 79.38 93 ALA A CA 1
ATOM 699 C C . ALA A 1 93 ? -17.564 13.425 5.647 1.00 79.38 93 ALA A C 1
ATOM 701 O O . ALA A 1 93 ? -17.965 13.778 6.757 1.00 79.38 93 ALA A O 1
ATOM 702 N N . ALA A 1 94 ? -18.393 12.987 4.692 1.00 77.06 94 ALA A N 1
ATOM 703 C CA . ALA A 1 94 ? -19.845 12.961 4.832 1.00 77.06 94 ALA A CA 1
ATOM 704 C C . ALA A 1 94 ? -20.319 11.945 5.887 1.00 77.06 94 ALA A C 1
ATOM 706 O O . ALA A 1 94 ? -21.280 12.209 6.605 1.00 77.06 94 ALA A O 1
ATOM 707 N N . ALA A 1 95 ? -19.650 10.792 5.996 1.00 74.25 95 ALA A N 1
ATOM 708 C CA . ALA A 1 95 ? -20.021 9.734 6.937 1.00 74.25 95 ALA A CA 1
ATOM 709 C C . ALA A 1 95 ? -19.720 10.097 8.401 1.00 74.25 95 ALA A C 1
ATOM 711 O O . ALA A 1 95 ? -20.502 9.771 9.290 1.00 74.25 95 ALA A O 1
ATOM 712 N N . THR A 1 96 ? -18.612 10.795 8.664 1.00 74.00 96 THR A N 1
ATOM 713 C CA . THR A 1 96 ? -18.200 11.171 10.025 1.00 74.00 96 THR A CA 1
ATOM 714 C C . THR A 1 96 ? -18.666 12.569 10.434 1.00 74.00 96 THR A C 1
ATOM 716 O O . THR A 1 96 ? -18.381 12.994 11.553 1.00 74.00 96 THR A O 1
ATOM 719 N N . GLY A 1 97 ? -19.361 13.304 9.556 1.00 68.38 97 GLY A N 1
ATOM 720 C CA . GLY A 1 97 ? -19.837 14.668 9.820 1.00 68.38 97 GLY A CA 1
ATOM 721 C C . GLY A 1 97 ? -18.722 15.719 9.902 1.00 68.38 97 GLY A C 1
ATOM 722 O O . GLY A 1 97 ? -18.876 16.716 10.603 1.00 68.38 97 GLY A O 1
ATOM 723 N N . HIS A 1 98 ? -17.591 15.483 9.230 1.00 68.88 98 HIS A N 1
ATOM 724 C CA . HIS A 1 98 ? -16.432 16.380 9.186 1.00 68.88 98 HIS A CA 1
ATOM 725 C C . HIS A 1 98 ? -16.238 16.875 7.747 1.00 68.88 98 HIS A C 1
ATOM 727 O O . HIS A 1 98 ? -15.678 16.150 6.930 1.00 68.88 98 HIS A O 1
ATOM 733 N N . ASP A 1 99 ? -16.707 18.082 7.421 1.00 58.00 99 ASP A N 1
ATOM 734 C CA . ASP A 1 99 ? -17.026 18.391 6.017 1.00 58.00 99 ASP A CA 1
ATOM 735 C C . ASP A 1 99 ? -15.853 18.839 5.119 1.00 58.00 99 ASP A C 1
ATOM 737 O O . ASP A 1 99 ? -15.921 18.572 3.926 1.00 58.00 99 ASP A O 1
ATOM 741 N N . ASP A 1 100 ? -14.751 19.418 5.630 1.00 63.75 100 ASP A N 1
ATOM 742 C CA . ASP A 1 100 ? -13.775 20.065 4.716 1.00 63.75 100 ASP A CA 1
ATOM 743 C C . ASP A 1 100 ? -12.304 19.605 4.786 1.00 63.75 100 ASP A C 1
ATOM 745 O O . ASP A 1 100 ? -11.591 19.754 3.796 1.00 63.75 100 ASP A O 1
ATOM 749 N N . ASP A 1 101 ? -11.812 19.026 5.890 1.00 79.69 101 ASP A N 1
ATOM 750 C CA . ASP A 1 101 ? -10.374 18.680 6.008 1.00 79.69 101 ASP A CA 1
ATOM 751 C C . ASP A 1 101 ? -10.074 17.173 5.926 1.00 79.69 101 ASP A C 1
ATOM 753 O O . ASP A 1 101 ? -8.913 16.764 5.861 1.00 79.69 101 ASP A O 1
ATOM 757 N N . VAL A 1 102 ? -11.099 16.312 5.916 1.00 84.19 102 VAL A N 1
ATOM 758 C CA . VAL A 1 102 ? -10.870 14.862 5.839 1.00 84.19 102 VAL A CA 1
ATOM 759 C C . VAL A 1 102 ? -10.357 14.496 4.443 1.00 84.19 102 VAL A C 1
ATOM 761 O O . VAL A 1 102 ? -11.052 14.753 3.457 1.00 84.19 102 VAL A O 1
ATOM 764 N N . PRO A 1 103 ? -9.180 13.853 4.325 1.00 85.81 103 PRO A N 1
ATOM 765 C CA . PRO A 1 103 ? -8.625 13.507 3.024 1.00 85.81 103 PRO A CA 1
ATOM 766 C C . PRO A 1 103 ? -9.527 12.565 2.227 1.00 85.81 103 PRO A C 1
ATOM 768 O O . PRO A 1 103 ? -10.152 11.648 2.770 1.00 85.81 103 PRO A O 1
ATOM 771 N N . HIS A 1 104 ? -9.535 12.737 0.906 1.00 87.06 104 HIS A N 1
ATOM 772 C CA . HIS A 1 104 ? -10.204 11.799 0.016 1.00 87.06 104 HIS A CA 1
ATOM 773 C C . HIS A 1 104 ? -9.341 10.545 -0.170 1.00 87.06 104 HIS A C 1
ATOM 775 O O . HIS A 1 104 ? -8.408 10.521 -0.974 1.00 87.06 104 HIS A O 1
ATOM 781 N N . VAL A 1 105 ? -9.705 9.468 0.523 1.00 88.06 105 VAL A N 1
ATOM 782 C CA . VAL A 1 105 ? -8.982 8.194 0.464 1.00 88.06 105 VAL A CA 1
ATOM 783 C C . VAL A 1 105 ? -9.766 7.151 -0.340 1.00 88.06 105 VAL A C 1
ATOM 785 O O . VAL A 1 105 ? -10.993 7.078 -0.296 1.00 88.06 105 VAL A O 1
ATOM 788 N N . GLY A 1 106 ? -9.051 6.349 -1.130 1.00 90.38 106 GLY A N 1
ATOM 789 C CA . GLY A 1 106 ? -9.635 5.314 -1.982 1.00 90.38 106 GLY A CA 1
ATOM 790 C C . GLY A 1 106 ? -9.932 3.988 -1.268 1.00 90.38 106 GLY A C 1
ATOM 791 O O . GLY A 1 106 ? -10.090 3.904 -0.052 1.00 90.38 106 GLY A O 1
ATOM 792 N N . LYS A 1 107 ? -9.984 2.912 -2.064 1.00 92.88 107 LYS A N 1
ATOM 793 C CA . LYS A 1 107 ? -10.045 1.532 -1.556 1.00 92.88 107 LYS A CA 1
ATOM 794 C C . LYS A 1 107 ? -8.635 1.011 -1.339 1.00 92.88 107 LYS A C 1
ATOM 796 O O . LYS A 1 107 ? -7.888 0.913 -2.309 1.00 92.88 107 LYS A O 1
ATOM 801 N N . LEU A 1 108 ? -8.312 0.602 -0.120 1.00 94.69 108 LEU A N 1
ATOM 802 C CA . LEU A 1 108 ? -6.968 0.167 0.258 1.00 94.69 108 LEU A CA 1
ATOM 803 C C . LEU A 1 108 ? -7.016 -1.156 1.013 1.00 94.69 108 LEU A C 1
ATOM 805 O O . LEU A 1 108 ? -8.003 -1.466 1.676 1.00 94.69 108 LEU A O 1
ATOM 809 N N . THR A 1 109 ? -5.935 -1.925 0.931 1.00 96.19 109 THR A N 1
ATOM 810 C CA . THR A 1 109 ? -5.694 -3.024 1.868 1.00 96.19 109 THR A CA 1
ATOM 811 C C . THR A 1 109 ? -5.071 -2.436 3.128 1.00 96.19 109 THR A C 1
ATOM 813 O O . THR A 1 109 ? -4.048 -1.752 3.066 1.00 96.19 109 THR A O 1
ATOM 816 N N . LEU A 1 110 ? -5.721 -2.657 4.264 1.00 96.81 110 LEU A N 1
ATOM 817 C CA . LEU A 1 110 ? -5.303 -2.168 5.569 1.00 96.81 110 LEU A CA 1
ATOM 818 C C . LEU A 1 110 ? -5.078 -3.344 6.513 1.00 96.81 110 LEU A C 1
ATOM 820 O O . LEU A 1 110 ? -5.671 -4.409 6.352 1.00 96.81 110 LEU A O 1
ATOM 824 N N . GLN A 1 111 ? -4.244 -3.105 7.514 1.00 96.94 111 GLN A N 1
ATOM 825 C CA . GLN A 1 111 ? -3.838 -4.078 8.512 1.00 96.94 111 GLN A CA 1
ATOM 826 C C . GLN A 1 111 ? -3.970 -3.459 9.906 1.00 96.94 111 GLN A C 1
ATOM 828 O O . GLN A 1 111 ? -3.801 -2.248 10.058 1.00 96.94 111 GLN A O 1
ATOM 833 N N . THR A 1 112 ? -4.295 -4.273 10.909 1.00 97.94 112 THR A N 1
ATOM 834 C CA . THR A 1 112 ? -4.199 -3.908 12.331 1.00 97.94 112 THR A CA 1
ATOM 835 C C . THR A 1 112 ? -2.811 -4.226 12.886 1.00 97.94 112 THR A C 1
ATOM 837 O O . THR A 1 112 ? -2.074 -5.027 12.320 1.00 97.94 112 THR A O 1
ATOM 840 N N . CYS A 1 113 ? -2.460 -3.686 14.056 1.00 95.81 113 CYS A N 1
ATOM 841 C CA . CYS A 1 113 ? -1.304 -4.194 14.801 1.00 95.81 113 CYS A CA 1
ATOM 842 C C . CYS A 1 113 ? -1.480 -5.690 15.132 1.00 95.81 113 CYS A C 1
ATOM 844 O O . CYS A 1 113 ? -2.586 -6.229 15.029 1.00 95.81 113 CYS A O 1
ATOM 846 N N . LEU A 1 114 ? -0.404 -6.345 15.575 1.00 95.75 114 LEU A N 1
ATOM 847 C CA . LEU A 1 114 ? -0.500 -7.677 16.168 1.00 95.75 114 LEU A CA 1
ATOM 848 C C . LEU A 1 114 ? -1.158 -7.566 17.541 1.00 95.75 114 LEU A C 1
ATOM 850 O O . LEU A 1 114 ? -0.604 -6.964 18.463 1.00 95.75 114 LEU A O 1
ATOM 854 N N . LEU A 1 115 ? -2.348 -8.142 17.674 1.00 95.25 115 LEU A N 1
ATOM 855 C CA . LEU A 1 115 ? -3.178 -8.002 18.861 1.00 95.25 115 LEU A CA 1
ATOM 856 C C . LEU A 1 115 ? -3.256 -9.316 19.625 1.00 95.25 115 LEU A C 1
ATOM 858 O O . LEU A 1 115 ? -3.560 -10.350 19.023 1.00 95.25 115 LEU A O 1
ATOM 862 N N . PRO A 1 116 ? -2.997 -9.298 20.944 1.00 93.31 116 PRO A N 1
ATOM 863 C CA . PRO A 1 116 ? -3.158 -10.481 21.764 1.00 93.31 116 PRO A CA 1
ATOM 864 C C . PRO A 1 116 ? -4.636 -10.862 21.869 1.00 93.31 116 PRO A C 1
ATOM 866 O O . PRO A 1 116 ? -5.533 -10.019 21.824 1.00 93.31 116 PRO A O 1
ATOM 869 N N . VAL A 1 117 ? -4.897 -12.146 22.083 1.00 90.81 117 VAL A N 1
ATOM 870 C CA . VAL A 1 117 ? -6.257 -12.604 22.367 1.00 90.81 117 VAL A CA 1
ATOM 871 C C . VAL A 1 117 ? -6.709 -12.066 23.726 1.00 90.81 117 VAL A C 1
ATOM 873 O O . VAL A 1 117 ? -6.011 -12.210 24.731 1.00 90.81 117 VAL A O 1
ATOM 876 N N . ARG A 1 118 ? -7.899 -11.462 23.770 1.00 91.00 118 ARG A N 1
ATOM 877 C CA . ARG A 1 118 ? -8.532 -10.978 25.003 1.00 91.00 118 ARG A CA 1
ATOM 878 C C . ARG A 1 118 ? -10.050 -11.140 24.938 1.00 91.00 118 ARG A C 1
ATOM 880 O O . ARG A 1 118 ? -10.611 -11.342 23.869 1.00 91.00 118 ARG A O 1
ATOM 887 N N . GLN A 1 119 ? -10.704 -11.030 26.094 1.00 87.00 119 GLN A N 1
ATOM 888 C CA . GLN A 1 119 ? -12.159 -11.186 26.211 1.00 87.00 119 GLN A CA 1
ATOM 889 C C . GLN A 1 119 ? -12.944 -10.024 25.587 1.00 87.00 119 GLN A C 1
ATOM 891 O O . GLN A 1 119 ? -13.990 -10.245 24.990 1.00 87.00 119 GLN A O 1
ATOM 896 N N . THR A 1 120 ? -12.451 -8.791 25.729 1.00 91.62 120 THR A N 1
ATOM 897 C CA . THR A 1 120 ? -13.117 -7.600 25.191 1.00 91.62 120 THR A CA 1
ATOM 898 C C . THR A 1 120 ? -12.762 -7.381 23.727 1.00 91.62 120 THR A C 1
ATOM 900 O O . THR A 1 120 ? -11.593 -7.437 23.338 1.00 91.62 120 THR A O 1
ATOM 903 N N . SER A 1 121 ? -13.754 -7.061 22.904 1.00 94.44 121 SER A N 1
ATOM 904 C CA . SER A 1 121 ? -13.523 -6.771 21.492 1.00 94.44 121 SER A CA 1
ATOM 905 C C . SER A 1 121 ? -12.602 -5.557 21.305 1.00 94.44 121 SER A C 1
ATOM 907 O O . SER A 1 121 ? -12.544 -4.626 22.118 1.00 94.44 121 SER A O 1
ATOM 909 N N . TYR A 1 122 ? -11.823 -5.566 20.232 1.00 96.88 122 TYR A N 1
ATOM 910 C CA . TYR A 1 122 ? -11.116 -4.393 19.729 1.00 96.88 122 TYR A CA 1
ATOM 911 C C . TYR A 1 122 ? -12.060 -3.545 18.881 1.00 96.88 122 TYR A C 1
ATOM 913 O O . TYR A 1 122 ? -12.988 -4.076 18.285 1.00 96.88 122 TYR A O 1
ATOM 921 N N . LEU A 1 123 ? -11.836 -2.236 18.794 1.00 97.12 123 LEU A N 1
ATOM 922 C CA . LEU A 1 123 ? -12.556 -1.401 17.833 1.00 97.12 123 LEU A CA 1
ATOM 923 C C . LEU A 1 123 ? -11.781 -1.407 16.513 1.00 97.12 123 LEU A C 1
ATOM 925 O O . LEU A 1 123 ? -10.659 -0.908 16.484 1.00 97.12 123 LEU A O 1
ATOM 929 N N . LEU A 1 124 ? -12.357 -1.944 15.432 1.00 97.38 124 LEU A N 1
ATOM 930 C CA . LEU A 1 124 ? -11.613 -2.164 14.185 1.00 97.38 124 LEU A CA 1
ATOM 931 C C . LEU A 1 124 ? -10.947 -0.890 13.651 1.00 97.38 124 LEU A C 1
ATOM 933 O O . LEU A 1 124 ? -9.748 -0.895 13.391 1.00 97.38 124 LEU A O 1
ATOM 937 N N . SER A 1 125 ? -11.700 0.207 13.519 1.00 96.69 125 SER A N 1
ATOM 938 C CA . SER A 1 125 ? -11.163 1.464 12.975 1.00 96.69 125 SER A CA 1
ATOM 939 C C . SER A 1 125 ? -9.996 2.006 13.796 1.00 96.69 125 SER A C 1
ATOM 941 O O . SER A 1 125 ? -9.032 2.507 13.227 1.00 96.69 125 SER A O 1
ATOM 943 N N . LEU A 1 126 ? -10.051 1.853 15.120 1.00 98.00 126 LEU A N 1
ATOM 944 C CA . LEU A 1 126 ? -8.988 2.270 16.029 1.00 98.00 126 LEU A CA 1
ATOM 945 C C . LEU A 1 126 ? -7.716 1.452 15.802 1.00 98.00 126 LEU A C 1
ATOM 947 O O . LEU A 1 126 ? -6.626 2.011 15.731 1.00 98.00 126 LEU A O 1
ATOM 951 N N . GLU A 1 127 ? -7.841 0.134 15.661 1.00 98.31 127 GLU A N 1
ATOM 952 C CA . GLU A 1 127 ? -6.688 -0.738 15.431 1.00 98.31 127 GLU A CA 1
ATOM 953 C C . GLU A 1 127 ? -6.050 -0.519 14.054 1.00 98.31 127 GLU A C 1
ATOM 955 O O . GLU A 1 127 ? -4.823 -0.543 13.937 1.00 98.31 127 GLU A O 1
ATOM 960 N N . LEU A 1 128 ? -6.865 -0.245 13.030 1.00 98.25 128 LEU A N 1
ATOM 961 C CA . LEU A 1 128 ? -6.388 0.142 11.700 1.00 98.25 128 LEU A CA 1
ATOM 962 C C . LEU A 1 128 ? -5.666 1.498 11.737 1.00 98.25 128 LEU A C 1
ATOM 964 O O . LEU A 1 128 ? -4.590 1.636 11.152 1.00 98.25 128 LEU A O 1
ATOM 968 N N . ALA A 1 129 ? -6.223 2.488 12.447 1.00 98.31 129 ALA A N 1
ATOM 969 C CA . ALA A 1 129 ? -5.597 3.798 12.626 1.00 98.31 129 ALA A CA 1
ATOM 970 C C . ALA A 1 129 ? -4.251 3.677 13.353 1.00 98.31 129 ALA A C 1
ATOM 972 O O . ALA A 1 129 ? -3.248 4.208 12.877 1.00 98.31 129 ALA A O 1
ATOM 973 N N . ARG A 1 130 ? -4.196 2.913 14.456 1.00 98.69 130 ARG A N 1
ATOM 974 C CA . ARG A 1 130 ? -2.958 2.680 15.216 1.00 98.69 130 ARG A CA 1
ATOM 975 C C . ARG A 1 130 ? -1.866 2.089 14.337 1.00 98.69 130 ARG A C 1
ATOM 977 O O . ARG A 1 130 ? -0.743 2.582 14.353 1.00 98.69 130 ARG A O 1
ATOM 984 N N . HIS A 1 131 ? -2.199 1.059 13.563 1.00 98.44 131 HIS A N 1
ATOM 985 C CA . HIS A 1 131 ? -1.241 0.437 12.658 1.00 98.44 131 HIS A CA 1
ATOM 986 C C . HIS A 1 131 ? -0.746 1.417 11.595 1.00 98.44 131 HIS A C 1
ATOM 988 O O . HIS A 1 131 ? 0.449 1.470 11.323 1.00 98.44 131 HIS A O 1
ATOM 994 N N . ARG A 1 132 ? -1.639 2.224 11.010 1.00 98.19 132 ARG A N 1
ATOM 995 C CA . ARG A 1 132 ? -1.250 3.199 9.986 1.00 98.19 132 ARG A CA 1
ATOM 996 C C . ARG A 1 132 ? -0.340 4.298 10.544 1.00 98.19 132 ARG A C 1
ATOM 998 O O . ARG A 1 132 ? 0.632 4.646 9.884 1.00 98.19 132 ARG A O 1
ATOM 1005 N N . ILE A 1 133 ? -0.609 4.786 11.757 1.00 98.62 133 ILE A N 1
ATOM 1006 C CA . ILE A 1 133 ? 0.255 5.751 12.457 1.00 98.62 133 ILE A CA 1
ATOM 1007 C C . ILE A 1 133 ? 1.622 5.128 12.761 1.00 98.62 133 ILE A C 1
ATOM 1009 O O . ILE A 1 133 ? 2.649 5.737 12.479 1.00 98.62 133 ILE A O 1
ATOM 1013 N N . MET A 1 134 ? 1.648 3.903 13.293 1.00 98.00 134 MET A N 1
ATOM 1014 C CA . MET A 1 134 ? 2.892 3.169 13.545 1.00 98.00 134 MET A CA 1
ATOM 1015 C C . MET A 1 134 ? 3.703 2.992 12.255 1.00 98.00 134 MET A C 1
ATOM 1017 O O . MET A 1 134 ? 4.892 3.286 12.236 1.00 98.00 134 MET A O 1
ATOM 1021 N N . LEU A 1 135 ? 3.061 2.562 11.165 1.00 97.44 135 LEU A N 1
ATOM 1022 C CA . LEU A 1 135 ? 3.715 2.377 9.871 1.00 97.44 135 LEU A CA 1
ATOM 1023 C C . LEU A 1 135 ? 4.315 3.686 9.345 1.00 97.44 135 LEU A C 1
ATOM 1025 O O . LEU A 1 135 ? 5.431 3.668 8.838 1.00 97.44 135 LEU A O 1
ATOM 1029 N N . PHE A 1 136 ? 3.604 4.809 9.484 1.00 98.00 136 PHE A N 1
ATOM 1030 C CA . PHE A 1 136 ? 4.137 6.124 9.127 1.00 98.00 136 PHE A CA 1
ATOM 1031 C C . PHE A 1 136 ? 5.424 6.432 9.901 1.00 98.00 136 PHE A C 1
ATOM 1033 O O . PHE A 1 136 ? 6.424 6.790 9.288 1.00 98.00 136 PHE A O 1
ATOM 1040 N N . LEU A 1 137 ? 5.415 6.269 11.229 1.00 97.25 137 LEU A N 1
ATOM 1041 C CA . LEU A 1 137 ? 6.576 6.569 12.074 1.00 97.25 137 LEU A CA 1
ATOM 1042 C C . LEU A 1 137 ? 7.764 5.662 11.738 1.00 97.25 137 LEU A C 1
ATOM 1044 O O . LEU A 1 137 ? 8.873 6.157 11.559 1.00 97.25 137 LEU A O 1
ATOM 1048 N N . ASN A 1 138 ? 7.512 4.364 11.554 1.00 95.62 138 ASN A N 1
ATOM 1049 C CA . ASN A 1 138 ? 8.539 3.417 11.128 1.00 95.62 138 ASN A CA 1
ATOM 1050 C C . ASN A 1 138 ? 9.121 3.809 9.764 1.00 95.62 138 ASN A C 1
ATOM 1052 O O . ASN A 1 138 ? 10.326 3.745 9.582 1.00 95.62 138 ASN A O 1
ATOM 1056 N N . LYS A 1 139 ? 8.298 4.252 8.801 1.00 95.62 139 LYS A N 1
ATOM 1057 C CA . LYS A 1 139 ? 8.796 4.685 7.485 1.00 95.62 139 LYS A CA 1
ATOM 1058 C C . LYS A 1 139 ? 9.512 6.024 7.507 1.00 95.62 139 LYS A C 1
ATOM 1060 O O . LYS A 1 139 ? 10.464 6.190 6.752 1.00 95.62 139 LYS A O 1
ATOM 1065 N N . LEU A 1 140 ? 9.115 6.941 8.381 1.00 95.44 140 LEU A N 1
ATOM 1066 C CA . LEU A 1 140 ? 9.855 8.177 8.621 1.00 95.44 140 LEU A CA 1
ATOM 1067 C C . LEU A 1 140 ? 11.284 7.860 9.099 1.00 95.44 140 LEU A C 1
ATOM 1069 O O . LEU A 1 140 ? 12.238 8.473 8.618 1.00 95.44 140 LEU A O 1
ATOM 1073 N N . GLU A 1 141 ? 11.421 6.869 9.985 1.00 93.38 141 GLU A N 1
ATOM 1074 C CA . GLU A 1 141 ? 12.704 6.377 10.495 1.00 93.38 141 GLU A CA 1
ATOM 1075 C C . GLU A 1 141 ? 13.497 5.565 9.464 1.00 93.38 141 GLU A C 1
ATOM 1077 O O . GLU A 1 141 ? 14.628 5.934 9.148 1.00 93.38 141 GLU A O 1
ATOM 1082 N N . ASP A 1 142 ? 12.900 4.520 8.882 1.00 90.56 142 ASP A N 1
ATOM 1083 C CA . ASP A 1 142 ? 13.524 3.654 7.870 1.00 90.56 142 ASP A CA 1
ATOM 1084 C C . ASP A 1 142 ? 14.073 4.474 6.694 1.00 90.56 142 ASP A C 1
ATOM 1086 O O . ASP A 1 142 ? 15.128 4.167 6.134 1.00 90.56 142 ASP A O 1
ATOM 1090 N N . TRP A 1 143 ? 13.337 5.512 6.285 1.00 92.12 143 TRP A N 1
ATOM 1091 C CA . TRP A 1 143 ? 13.720 6.387 5.180 1.00 92.12 143 TRP A CA 1
ATOM 1092 C C . TRP A 1 143 ? 14.561 7.580 5.620 1.00 92.12 143 TRP A C 1
ATOM 1094 O O . TRP A 1 143 ? 14.959 8.365 4.764 1.00 92.12 143 TRP A O 1
ATOM 1104 N N . GLN A 1 144 ? 14.879 7.712 6.909 1.00 90.50 144 GLN A N 1
ATOM 1105 C CA . GLN A 1 144 ? 15.717 8.779 7.457 1.00 90.50 144 GLN A CA 1
ATOM 1106 C C . GLN A 1 144 ? 15.232 10.170 7.021 1.00 90.50 144 GLN A C 1
ATOM 1108 O O . GLN A 1 144 ? 15.994 10.969 6.477 1.00 90.50 144 GLN A O 1
ATOM 1113 N N . LEU A 1 145 ? 13.937 10.435 7.192 1.00 92.12 145 LEU A N 1
ATOM 1114 C CA . LEU A 1 145 ? 13.277 11.695 6.823 1.00 92.12 145 LEU A CA 1
ATOM 1115 C C . LEU A 1 145 ? 13.036 12.587 8.055 1.00 92.12 145 LEU A C 1
ATOM 1117 O O . LEU A 1 145 ? 12.043 13.306 8.145 1.00 92.12 145 LEU A O 1
ATOM 1121 N N . PHE A 1 146 ? 13.940 12.524 9.036 1.00 87.31 146 PHE A N 1
ATOM 1122 C CA . PHE A 1 146 ? 13.851 13.286 10.289 1.00 87.31 146 PHE A CA 1
ATOM 1123 C C . PHE A 1 146 ? 14.093 14.790 10.114 1.00 87.31 146 PHE A C 1
ATOM 1125 O O . PHE A 1 146 ? 13.802 15.571 11.015 1.00 87.31 146 PHE A O 1
ATOM 1132 N N . ASP A 1 147 ? 14.662 15.183 8.978 1.00 91.56 147 ASP A N 1
ATOM 1133 C CA . ASP A 1 147 ? 15.004 16.553 8.609 1.00 91.56 147 ASP A CA 1
ATOM 1134 C C . ASP A 1 147 ? 13.859 17.299 7.908 1.00 91.56 147 ASP A C 1
ATOM 1136 O O . ASP A 1 147 ? 14.008 18.476 7.576 1.00 91.56 147 ASP A O 1
ATOM 1140 N N . LEU A 1 148 ? 12.709 16.645 7.703 1.00 94.12 148 LEU A N 1
ATOM 1141 C CA . LEU A 1 148 ? 11.522 17.310 7.177 1.00 94.12 148 LEU A CA 1
ATOM 1142 C C . LEU A 1 148 ? 11.103 18.470 8.102 1.00 94.12 148 LEU A C 1
ATOM 1144 O O . LEU A 1 148 ? 11.011 18.284 9.320 1.00 94.12 148 LEU A O 1
ATOM 1148 N N . PRO A 1 149 ? 10.818 19.665 7.549 1.00 95.12 149 PRO A N 1
ATOM 1149 C CA . PRO A 1 149 ? 10.412 20.808 8.355 1.00 95.12 149 PRO A CA 1
ATOM 1150 C C . PRO A 1 149 ? 9.061 20.532 9.036 1.00 95.12 149 PRO A C 1
ATOM 1152 O O . PRO A 1 149 ? 8.216 19.869 8.432 1.00 95.12 149 PRO A O 1
ATOM 1155 N N . PRO A 1 150 ? 8.799 21.058 10.246 1.00 92.81 150 PRO A N 1
ATOM 1156 C CA . PRO A 1 150 ? 7.523 20.860 10.947 1.00 92.81 150 PRO A CA 1
ATOM 1157 C C . PRO A 1 150 ? 6.288 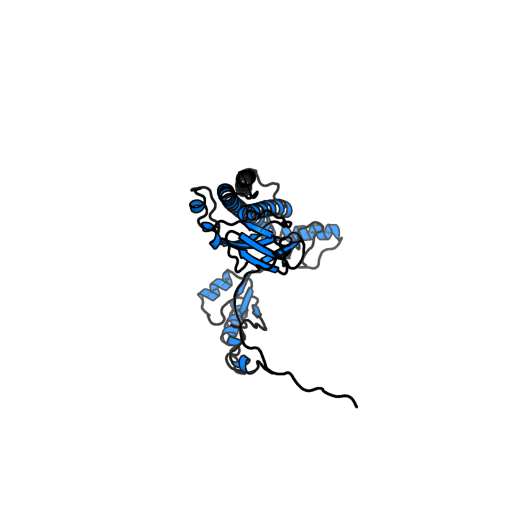21.281 10.136 1.00 92.81 150 PRO A C 1
ATOM 1159 O O . PRO A 1 150 ? 5.200 20.738 10.318 1.00 92.81 150 PRO A O 1
ATOM 1162 N N . GLU A 1 151 ? 6.451 22.235 9.220 1.00 96.06 151 GLU A N 1
ATOM 1163 C CA . GLU A 1 151 ? 5.411 22.721 8.315 1.00 96.06 151 GLU A CA 1
ATOM 1164 C C . GLU A 1 151 ? 5.161 21.788 7.121 1.00 96.06 151 GLU A C 1
ATOM 1166 O O . GLU A 1 151 ? 4.251 22.036 6.329 1.00 96.06 151 GLU A O 1
ATOM 1171 N N . HIS A 1 152 ? 5.949 20.719 6.968 1.00 96.69 152 HIS A N 1
ATOM 1172 C CA . HIS A 1 152 ? 5.771 19.751 5.897 1.00 96.69 152 HIS A CA 1
ATOM 1173 C C . HIS A 1 152 ? 4.373 19.110 5.990 1.00 96.69 152 HIS A C 1
ATOM 1175 O O . HIS A 1 152 ? 4.016 18.583 7.051 1.00 96.69 152 HIS A O 1
ATOM 1181 N N . PRO A 1 153 ? 3.595 19.065 4.890 1.00 95.50 153 PRO A N 1
ATOM 1182 C CA . PRO A 1 153 ? 2.218 18.571 4.911 1.00 95.50 153 PRO A CA 1
ATOM 1183 C C . PRO A 1 153 ? 2.062 17.180 5.537 1.00 95.50 153 PRO A C 1
ATOM 1185 O O . PRO A 1 153 ? 1.153 16.964 6.334 1.00 95.50 153 PRO A O 1
ATOM 1188 N N . ALA A 1 154 ? 2.992 16.256 5.267 1.00 96.50 154 ALA A N 1
ATOM 1189 C CA . ALA A 1 154 ? 2.962 14.919 5.869 1.00 96.50 154 ALA A CA 1
ATOM 1190 C C . ALA A 1 154 ? 3.027 14.951 7.411 1.00 96.50 154 ALA A C 1
ATOM 1192 O O . ALA A 1 154 ? 2.323 14.183 8.067 1.00 96.50 154 ALA A O 1
ATOM 1193 N N . LEU A 1 155 ? 3.837 15.850 7.992 1.00 97.38 155 LEU A N 1
ATOM 1194 C CA . LEU A 1 155 ? 3.986 15.984 9.446 1.00 97.38 155 LEU A CA 1
ATOM 1195 C C . LEU A 1 155 ? 2.753 16.641 10.085 1.00 97.38 155 LEU A C 1
ATOM 1197 O O . LEU A 1 155 ? 2.318 16.236 11.161 1.00 97.38 155 LEU A O 1
ATOM 1201 N N . GLN A 1 156 ? 2.130 17.596 9.395 1.00 95.75 156 GLN A N 1
ATOM 1202 C CA . GLN A 1 156 ? 0.870 18.196 9.841 1.00 95.75 156 GLN A CA 1
ATOM 1203 C C . GLN A 1 156 ? -0.281 17.178 9.816 1.00 95.75 156 GLN A C 1
ATOM 1205 O O . GLN A 1 156 ? -1.036 17.061 10.784 1.00 95.75 156 GLN A O 1
ATOM 1210 N N . ARG A 1 157 ? -0.386 16.384 8.740 1.00 95.56 157 ARG A N 1
ATOM 1211 C CA . ARG A 1 157 ? -1.414 15.339 8.597 1.00 95.56 157 ARG A CA 1
ATOM 1212 C C . ARG A 1 157 ? -1.274 14.245 9.656 1.00 95.56 157 ARG A C 1
ATOM 1214 O O . ARG A 1 157 ? -2.280 13.856 10.250 1.00 95.56 157 ARG A O 1
ATOM 1221 N N . ILE A 1 158 ? -0.055 13.771 9.943 1.00 97.75 158 ILE A N 1
ATOM 1222 C CA . ILE A 1 158 ? 0.141 12.752 10.988 1.00 97.75 158 ILE A CA 1
ATOM 1223 C C . ILE A 1 158 ? -0.124 13.306 12.392 1.00 97.75 158 ILE A C 1
ATOM 1225 O O . ILE A 1 158 ? -0.723 12.601 13.203 1.00 97.75 158 ILE A O 1
ATOM 1229 N N . ALA A 1 159 ? 0.246 14.561 12.676 1.00 97.06 159 ALA A N 1
ATOM 1230 C CA . ALA A 1 159 ? -0.070 15.200 13.953 1.00 97.06 159 ALA A CA 1
ATOM 1231 C C . ALA A 1 159 ? -1.590 15.243 14.169 1.00 97.06 159 ALA A C 1
ATOM 1233 O O . ALA A 1 159 ? -2.085 14.801 15.208 1.00 97.06 159 ALA A O 1
ATOM 1234 N N . ARG A 1 160 ? -2.348 15.633 13.135 1.00 96.19 160 ARG A N 1
ATOM 1235 C CA . ARG A 1 160 ? -3.813 15.621 13.184 1.00 96.19 160 ARG A CA 1
ATOM 1236 C C . ARG A 1 160 ? -4.389 14.217 13.396 1.00 96.19 160 ARG A C 1
ATOM 1238 O O . ARG A 1 160 ? -5.328 14.042 14.172 1.00 96.19 160 ARG A O 1
ATOM 1245 N N . ALA A 1 161 ? -3.818 13.202 12.746 1.00 97.38 161 ALA A N 1
ATOM 1246 C CA . ALA A 1 161 ? -4.215 11.812 12.961 1.00 97.38 161 ALA A CA 1
ATOM 1247 C C . ALA A 1 161 ? -3.982 11.356 14.412 1.00 97.38 161 ALA A C 1
ATOM 1249 O O . ALA A 1 161 ? -4.830 10.671 14.982 1.00 97.38 161 ALA A O 1
ATOM 1250 N N . GLN A 1 162 ? -2.856 11.739 15.020 1.00 98.44 162 GLN A N 1
ATOM 1251 C CA . GLN A 1 162 ? -2.514 11.393 16.403 1.00 98.44 162 GLN A CA 1
ATOM 1252 C C . GLN A 1 162 ? -3.434 12.070 17.425 1.00 98.44 162 GLN A C 1
ATOM 1254 O O . GLN A 1 162 ? -3.832 11.420 18.395 1.00 98.44 162 GLN A O 1
ATOM 1259 N N . GLU A 1 163 ? -3.810 13.333 17.202 1.00 97.50 163 GLU A N 1
ATOM 1260 C CA . GLU A 1 163 ? -4.801 14.047 18.020 1.00 97.50 163 GLU A CA 1
ATOM 1261 C C . GLU A 1 163 ? -6.139 13.300 18.032 1.00 97.50 163 GLU A C 1
ATOM 1263 O O . GLU A 1 163 ? -6.595 12.851 19.083 1.00 97.50 163 GLU A O 1
ATOM 1268 N N . LEU A 1 164 ? -6.714 13.067 16.848 1.00 96.94 164 LEU A N 1
ATOM 1269 C CA . LEU A 1 164 ? -7.995 12.373 16.687 1.00 96.94 164 LEU A CA 1
ATOM 1270 C C . LEU A 1 164 ? -7.955 10.941 17.233 1.00 96.94 164 LEU A C 1
ATOM 1272 O O . LEU A 1 164 ? -8.903 10.472 17.864 1.00 96.94 164 LEU A O 1
ATOM 1276 N N . PHE A 1 165 ? -6.844 10.234 17.023 1.00 98.38 165 PHE A N 1
ATOM 1277 C CA . PHE A 1 165 ? -6.634 8.903 17.582 1.00 98.38 165 PHE A CA 1
ATOM 1278 C C . PHE A 1 165 ? -6.604 8.923 19.118 1.00 98.38 165 PHE A C 1
ATOM 1280 O O . PHE A 1 165 ? -7.176 8.041 19.763 1.00 98.38 165 PHE A O 1
ATOM 1287 N N . THR A 1 166 ? -5.974 9.937 19.713 1.00 98.38 166 THR A N 1
ATOM 1288 C CA . THR A 1 166 ? -5.933 10.121 21.170 1.00 98.38 166 THR A CA 1
ATOM 1289 C C . THR A 1 166 ? -7.321 10.436 21.720 1.00 98.38 166 THR A C 1
ATOM 1291 O O . THR A 1 166 ? -7.736 9.820 22.702 1.00 98.38 166 THR A O 1
ATOM 1294 N N . GLU A 1 167 ? -8.080 11.308 21.055 1.00 97.75 167 GLU A N 1
ATOM 1295 C CA . GLU A 1 167 ? -9.480 11.589 21.393 1.00 97.75 167 GLU A CA 1
ATOM 1296 C C . GLU A 1 167 ? -10.348 10.318 21.323 1.00 97.75 167 GLU A C 1
ATOM 1298 O O . GLU A 1 167 ? -11.146 10.046 22.225 1.00 97.75 167 GLU A O 1
ATOM 1303 N N . ALA A 1 168 ? -10.144 9.474 20.305 1.00 97.81 168 ALA A N 1
ATOM 1304 C CA . ALA A 1 168 ? -10.836 8.192 20.182 1.00 97.81 168 ALA A CA 1
ATOM 1305 C C . ALA A 1 168 ? -10.495 7.219 21.328 1.00 97.81 168 ALA A C 1
ATOM 1307 O O . ALA A 1 168 ? -11.369 6.494 21.809 1.00 97.81 168 ALA A O 1
ATOM 1308 N N . LEU A 1 169 ? -9.236 7.192 21.784 1.00 97.44 169 LEU A N 1
ATOM 1309 C CA . LEU A 1 169 ? -8.775 6.308 22.862 1.00 97.44 169 LEU A CA 1
ATOM 1310 C C . LEU A 1 169 ? -9.402 6.626 24.222 1.00 97.44 169 LEU A C 1
ATOM 1312 O O . LEU A 1 169 ? -9.622 5.704 25.014 1.00 97.44 169 LEU A O 1
ATOM 1316 N N . VAL A 1 170 ? -9.659 7.908 24.490 1.00 97.75 170 VAL A N 1
ATOM 1317 C CA . VAL A 1 170 ? -10.196 8.390 25.774 1.00 97.75 170 VAL A CA 1
ATOM 1318 C C . VAL A 1 170 ? -11.723 8.444 25.809 1.00 97.75 170 VAL A C 1
ATOM 1320 O O . VAL A 1 170 ? -12.301 8.782 26.842 1.00 97.75 170 VAL A O 1
ATOM 1323 N N . CYS A 1 171 ? -12.390 8.090 24.708 1.00 97.75 171 CYS A N 1
ATOM 1324 C CA . CYS A 1 171 ? -13.843 8.008 24.665 1.00 97.75 171 CYS A CA 1
ATOM 1325 C C . CYS A 1 171 ? -14.394 7.020 25.717 1.00 97.75 171 CYS A C 1
ATOM 1327 O O . CYS A 1 171 ? -13.774 5.980 25.983 1.00 97.75 171 CYS A O 1
ATOM 1329 N N . PRO A 1 172 ? -15.584 7.293 26.288 1.00 95.50 172 PRO A N 1
ATOM 1330 C CA . PRO A 1 172 ? -16.220 6.394 27.242 1.00 95.50 172 PRO A CA 1
ATOM 1331 C C . PRO A 1 172 ? -16.443 4.992 26.667 1.00 95.50 172 PRO A C 1
ATOM 1333 O O . PRO A 1 172 ? -16.763 4.815 25.487 1.00 95.50 172 PRO A O 1
ATOM 1336 N N . ARG A 1 173 ? -16.300 3.988 27.533 1.00 95.19 173 ARG A N 1
ATOM 1337 C CA . ARG A 1 173 ? -16.591 2.584 27.224 1.00 95.19 173 ARG A CA 1
ATOM 1338 C C . ARG A 1 173 ? -17.975 2.217 27.745 1.00 95.19 173 ARG A C 1
ATOM 1340 O O . ARG A 1 173 ? -18.412 2.761 28.756 1.00 95.19 173 ARG A O 1
ATOM 1347 N N . ASN A 1 174 ? -18.650 1.297 27.063 1.00 92.31 174 ASN A N 1
ATOM 1348 C CA . ASN A 1 174 ? -19.883 0.697 27.574 1.00 92.31 174 ASN A CA 1
ATOM 1349 C C . ASN A 1 174 ? -19.586 -0.263 28.747 1.00 92.31 174 ASN A C 1
ATOM 1351 O O . ASN A 1 174 ? -18.426 -0.546 29.056 1.00 92.31 174 ASN A O 1
ATOM 1355 N N . ASP A 1 175 ? -20.636 -0.816 29.357 1.00 89.94 175 ASP A N 1
ATOM 1356 C CA . ASP A 1 175 ? -20.519 -1.779 30.466 1.00 89.94 175 ASP A CA 1
ATOM 1357 C C . ASP A 1 175 ? -19.724 -3.049 30.099 1.00 89.94 175 ASP A C 1
ATOM 1359 O O . ASP A 1 175 ? -19.155 -3.706 30.968 1.00 89.94 175 ASP A O 1
ATOM 1363 N N . ALA A 1 176 ? -19.639 -3.381 28.806 1.00 87.62 176 ALA A N 1
ATOM 1364 C CA . ALA A 1 176 ? -18.833 -4.484 28.282 1.00 87.62 176 ALA A CA 1
ATOM 1365 C C . ALA A 1 176 ? -17.348 -4.113 28.059 1.00 87.62 176 ALA A C 1
ATOM 1367 O O . ALA A 1 176 ? -16.556 -4.946 27.619 1.00 87.62 176 ALA A O 1
ATOM 1368 N N . GLY A 1 177 ? -16.940 -2.874 28.362 1.00 91.06 177 GLY A N 1
ATOM 1369 C CA . GLY A 1 177 ? -15.573 -2.375 28.183 1.00 91.06 177 GLY A CA 1
ATOM 1370 C C . GLY A 1 177 ? -15.221 -1.970 26.743 1.00 91.06 177 GLY A C 1
ATOM 1371 O O . GLY A 1 177 ? -14.050 -1.721 26.430 1.00 91.06 177 GLY A O 1
ATOM 1372 N N . GLU A 1 178 ? -16.210 -1.882 25.859 1.00 93.06 178 GLU A N 1
ATOM 1373 C CA . GLU A 1 178 ? -16.046 -1.606 24.434 1.00 93.06 178 GLU A CA 1
ATOM 1374 C C . GLU A 1 178 ? -16.253 -0.127 24.115 1.00 93.06 178 GLU A C 1
ATOM 1376 O O . GLU A 1 178 ? -17.069 0.561 24.728 1.00 93.06 178 GLU A O 1
ATOM 1381 N N . LEU A 1 179 ? -15.530 0.355 23.106 1.00 95.19 179 LEU A N 1
ATOM 1382 C CA . LEU A 1 179 ? -15.680 1.716 22.597 1.00 95.19 179 LEU A CA 1
ATOM 1383 C C . LEU A 1 179 ? -16.930 1.839 21.713 1.00 95.19 179 LEU A C 1
ATOM 1385 O O . LEU A 1 179 ? -17.287 0.906 20.989 1.00 95.19 179 LEU A O 1
ATOM 1389 N N . GLY A 1 180 ? -17.590 2.997 21.799 1.00 94.62 180 GLY A N 1
ATOM 1390 C CA . GLY A 1 180 ? -18.834 3.302 21.088 1.00 94.62 180 GLY A CA 1
ATOM 1391 C C . GLY A 1 180 ? -18.650 4.041 19.756 1.00 94.62 180 GLY A C 1
ATOM 1392 O O . GLY A 1 180 ? -17.543 4.168 19.232 1.00 94.62 180 GLY A O 1
ATOM 1393 N N . ARG A 1 181 ? -19.770 4.549 19.220 1.00 93.38 181 ARG A N 1
ATOM 1394 C CA . ARG A 1 181 ? -19.870 5.199 17.898 1.00 93.38 181 ARG A CA 1
ATOM 1395 C C . ARG A 1 181 ? -18.922 6.392 17.744 1.00 93.38 181 ARG A C 1
ATOM 1397 O O . ARG A 1 181 ? -18.179 6.441 16.770 1.00 93.38 181 ARG A O 1
ATOM 1404 N N . GLN A 1 182 ? -18.868 7.264 18.751 1.00 94.00 182 GLN A N 1
ATOM 1405 C CA . GLN A 1 182 ? -17.996 8.444 18.767 1.00 94.00 182 GLN A CA 1
ATOM 1406 C C . GLN A 1 182 ? -16.514 8.087 18.566 1.00 94.00 182 GLN A C 1
ATOM 1408 O O . GLN A 1 182 ? -15.834 8.685 17.738 1.00 94.00 182 GLN A O 1
ATOM 1413 N N . ALA A 1 183 ? -16.019 7.066 19.275 1.00 96.69 183 ALA A N 1
ATOM 1414 C CA . ALA A 1 183 ? -14.644 6.597 19.116 1.00 96.69 183 ALA A CA 1
ATOM 1415 C C . ALA A 1 183 ? -14.395 6.027 17.712 1.00 96.69 183 ALA A C 1
ATOM 1417 O O . ALA A 1 183 ? -13.304 6.176 17.170 1.00 96.69 183 ALA A O 1
ATOM 1418 N N . HIS A 1 184 ? -15.402 5.375 17.120 1.00 95.12 184 HIS A N 1
ATOM 1419 C CA . HIS A 1 184 ? -15.317 4.861 15.755 1.00 95.12 184 HIS A CA 1
ATOM 1420 C C . HIS A 1 184 ? -15.176 5.984 14.726 1.00 95.12 184 HIS A C 1
ATOM 1422 O O . HIS A 1 184 ? -14.316 5.849 13.858 1.00 95.12 184 HIS A O 1
ATOM 1428 N N . ASP A 1 185 ? -15.918 7.090 14.868 1.00 93.94 185 ASP A N 1
ATOM 1429 C CA . ASP A 1 185 ? -15.857 8.235 13.944 1.00 93.94 185 ASP A CA 1
ATOM 1430 C C . ASP A 1 185 ? -14.494 8.908 14.006 1.00 93.94 185 ASP A C 1
ATOM 1432 O O . ASP A 1 185 ? -13.824 9.055 12.987 1.00 93.94 185 ASP A O 1
ATOM 1436 N N . LEU A 1 186 ? -14.042 9.228 15.221 1.00 95.50 186 LEU A N 1
ATOM 1437 C CA . LEU A 1 186 ? -12.731 9.829 15.452 1.00 95.50 186 LEU A CA 1
ATOM 1438 C C . LEU A 1 186 ? -11.606 8.937 14.911 1.00 95.50 186 LEU A C 1
ATOM 1440 O O . LEU A 1 186 ? -10.705 9.422 14.232 1.00 95.50 186 LEU A O 1
ATOM 1444 N N . ALA A 1 187 ? -11.678 7.624 15.150 1.00 96.62 187 ALA A N 1
ATOM 1445 C CA . ALA A 1 187 ? -10.681 6.680 14.659 1.00 96.62 187 ALA A CA 1
ATOM 1446 C C . ALA A 1 187 ? -10.712 6.494 13.132 1.00 96.62 187 ALA A C 1
ATOM 1448 O O . ALA A 1 187 ? -9.658 6.313 12.528 1.00 96.62 187 ALA A O 1
ATOM 1449 N N . LEU A 1 188 ? -11.886 6.535 12.493 1.00 94.50 188 LEU A N 1
ATOM 1450 C CA . LEU A 1 188 ? -11.996 6.501 11.030 1.00 94.50 188 LEU A CA 1
ATOM 1451 C C . LEU A 1 188 ? -11.410 7.762 10.396 1.00 94.50 188 LEU A C 1
ATOM 1453 O O . LEU A 1 188 ? -10.660 7.666 9.424 1.00 94.50 188 LEU A O 1
ATOM 1457 N N . THR A 1 189 ? -11.693 8.929 10.973 1.00 94.56 189 THR A N 1
ATOM 1458 C CA . THR A 1 189 ? -11.095 10.187 10.529 1.00 94.56 189 THR A CA 1
ATOM 1459 C C . THR A 1 189 ? -9.577 10.156 10.739 1.00 94.56 189 THR A C 1
ATOM 1461 O O . THR A 1 189 ? -8.828 10.418 9.800 1.00 94.56 189 THR A O 1
ATOM 1464 N N . ALA A 1 190 ? -9.095 9.725 11.912 1.00 96.62 190 ALA A N 1
ATOM 1465 C CA . ALA A 1 190 ? -7.666 9.548 12.184 1.00 96.62 190 ALA A CA 1
ATOM 1466 C C . ALA A 1 190 ? -6.987 8.607 11.176 1.00 96.62 190 ALA A C 1
ATOM 1468 O O . ALA A 1 190 ? -5.896 8.900 10.690 1.00 96.62 190 ALA A O 1
ATOM 1469 N N . LEU A 1 191 ? -7.641 7.495 10.825 1.00 97.00 191 LEU A N 1
ATOM 1470 C CA . LEU A 1 191 ? -7.159 6.563 9.810 1.00 97.00 191 LEU A CA 1
ATOM 1471 C C . LEU A 1 191 ? -7.001 7.245 8.443 1.00 97.00 191 LEU A C 1
ATOM 1473 O O . LEU A 1 191 ? -5.975 7.041 7.799 1.00 97.00 191 LEU A O 1
ATOM 1477 N N . ALA A 1 192 ? -7.972 8.053 8.008 1.00 95.19 192 ALA A N 1
ATOM 1478 C CA . ALA A 1 192 ? -7.888 8.774 6.737 1.00 95.19 192 ALA A CA 1
ATOM 1479 C C . ALA A 1 192 ? -6.700 9.749 6.706 1.00 95.19 192 ALA A C 1
ATOM 1481 O O . ALA A 1 192 ? -5.904 9.707 5.768 1.00 95.19 192 ALA A O 1
ATOM 1482 N N . PHE A 1 193 ? -6.523 10.552 7.762 1.00 96.75 193 PHE A N 1
ATOM 1483 C CA . PHE A 1 193 ? -5.367 11.446 7.899 1.00 96.75 193 PHE A CA 1
ATOM 1484 C C . PHE A 1 193 ? -4.036 10.686 7.939 1.00 96.75 193 PHE A C 1
ATOM 1486 O O . PHE A 1 193 ? -3.073 11.110 7.309 1.00 96.75 193 PHE A O 1
ATOM 1493 N N . ALA A 1 194 ? -3.970 9.547 8.635 1.00 97.69 194 ALA A N 1
ATOM 1494 C CA . ALA A 1 194 ? -2.751 8.743 8.706 1.00 97.69 194 ALA A CA 1
ATOM 1495 C C . ALA A 1 194 ? -2.396 8.094 7.356 1.00 97.69 194 ALA A C 1
ATOM 1497 O O . ALA A 1 194 ? -1.217 7.944 7.036 1.00 97.69 194 ALA A O 1
ATOM 1498 N N . VAL A 1 195 ? -3.396 7.694 6.561 1.00 97.25 195 VAL A N 1
ATOM 1499 C CA . VAL A 1 195 ? -3.171 7.208 5.192 1.00 97.25 195 VAL A CA 1
ATOM 1500 C C . VAL A 1 195 ? -2.629 8.331 4.313 1.00 97.25 195 VAL A C 1
ATOM 1502 O O . VAL A 1 195 ? -1.588 8.142 3.693 1.00 97.25 195 VAL A O 1
ATOM 1505 N N . ASP A 1 196 ? -3.290 9.488 4.305 1.00 95.75 196 ASP A N 1
ATOM 1506 C CA . ASP A 1 196 ? -2.886 10.653 3.508 1.00 95.75 196 ASP A CA 1
ATOM 1507 C C . ASP A 1 196 ? -1.469 11.133 3.862 1.00 95.75 196 ASP A C 1
ATOM 1509 O O . ASP A 1 196 ? -0.634 11.336 2.982 1.00 95.75 196 ASP A O 1
ATOM 1513 N N . ALA A 1 197 ? -1.145 11.189 5.159 1.00 97.31 197 ALA A N 1
ATOM 1514 C CA . ALA A 1 197 ? 0.208 11.471 5.632 1.00 97.31 197 ALA A CA 1
ATOM 1515 C C . ALA A 1 197 ? 1.236 10.480 5.060 1.00 97.31 197 ALA A C 1
ATOM 1517 O O . ALA A 1 197 ? 2.316 10.885 4.634 1.00 97.31 197 ALA A O 1
ATOM 1518 N N . GLY A 1 198 ? 0.902 9.185 5.031 1.00 97.06 198 GLY A N 1
ATOM 1519 C CA . GLY A 1 198 ? 1.758 8.139 4.470 1.00 97.06 198 GLY A CA 1
ATOM 1520 C C . GLY A 1 198 ? 2.020 8.311 2.973 1.00 97.06 198 GLY A C 1
ATOM 1521 O O . GLY A 1 198 ? 3.161 8.154 2.543 1.00 97.06 198 GLY A O 1
ATOM 1522 N N . GLU A 1 199 ? 1.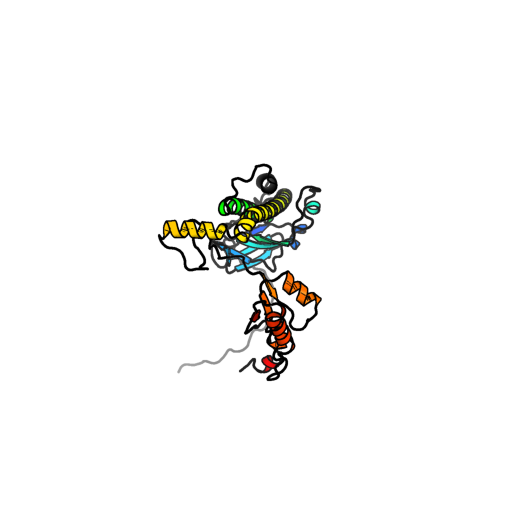001 8.684 2.195 1.00 95.50 199 GLU A N 1
ATOM 1523 C CA . GLU A 1 199 ? 1.152 8.992 0.765 1.00 95.50 199 GLU A CA 1
ATOM 1524 C C . GLU A 1 199 ? 2.080 10.200 0.558 1.00 95.50 199 GLU A C 1
ATOM 1526 O O . GLU A 1 199 ? 3.028 10.138 -0.226 1.00 95.50 199 GLU A O 1
ATOM 1531 N N . MET A 1 200 ? 1.882 11.278 1.324 1.00 96.25 200 MET A N 1
ATOM 1532 C CA . MET A 1 200 ? 2.745 12.465 1.261 1.00 96.25 200 MET A CA 1
ATOM 1533 C C . MET A 1 200 ? 4.194 12.158 1.659 1.00 96.25 200 MET A C 1
ATOM 1535 O O . MET A 1 200 ? 5.128 12.672 1.046 1.00 96.25 200 MET A O 1
ATOM 1539 N N . LEU A 1 201 ? 4.398 11.304 2.667 1.00 97.44 201 LEU A N 1
ATOM 1540 C CA . LEU A 1 201 ? 5.730 10.865 3.080 1.00 97.44 201 LEU A CA 1
ATOM 1541 C C . LEU A 1 201 ? 6.419 10.041 1.983 1.00 97.44 201 LEU A C 1
ATOM 1543 O O . LEU A 1 201 ? 7.614 10.209 1.742 1.00 97.44 201 LEU A O 1
ATOM 1547 N N . ALA A 1 202 ? 5.671 9.168 1.303 1.00 96.12 202 ALA A N 1
ATOM 1548 C CA . ALA A 1 202 ? 6.187 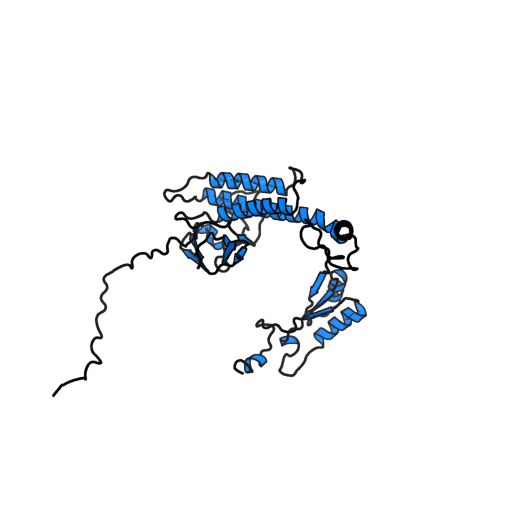8.386 0.185 1.00 96.12 202 ALA A CA 1
ATOM 1549 C C . ALA A 1 202 ? 6.607 9.283 -0.989 1.00 96.12 202 ALA A C 1
ATOM 1551 O O . ALA A 1 202 ? 7.677 9.066 -1.560 1.00 96.12 202 ALA A O 1
ATOM 1552 N N . ILE A 1 203 ? 5.820 10.319 -1.303 1.00 96.06 203 ILE A N 1
ATOM 1553 C CA . ILE A 1 203 ? 6.170 11.323 -2.319 1.00 96.06 203 ILE A CA 1
ATOM 1554 C C . ILE A 1 203 ? 7.454 12.060 -1.928 1.00 96.06 203 ILE A C 1
ATOM 1556 O O . ILE A 1 203 ? 8.387 12.085 -2.725 1.00 96.06 203 ILE A O 1
ATOM 1560 N N . ALA A 1 204 ? 7.560 12.568 -0.696 1.00 95.62 204 ALA A N 1
ATOM 1561 C CA . ALA A 1 204 ? 8.764 13.264 -0.230 1.00 95.62 204 ALA A CA 1
ATOM 1562 C C . ALA A 1 204 ? 10.021 12.371 -0.299 1.00 95.62 204 ALA A C 1
ATOM 1564 O O . ALA A 1 204 ? 11.091 12.802 -0.734 1.00 95.62 204 ALA A O 1
ATOM 1565 N N . SER A 1 205 ? 9.886 11.092 0.072 1.00 94.19 205 SER A N 1
ATOM 1566 C CA . SER A 1 205 ? 10.957 10.098 -0.070 1.00 94.19 205 SER A CA 1
ATOM 1567 C C . SER A 1 205 ? 11.377 9.921 -1.534 1.00 94.19 205 SER A C 1
ATOM 1569 O O . SER A 1 205 ? 12.571 9.927 -1.852 1.00 94.19 205 SER A O 1
ATOM 1571 N N . ALA A 1 206 ? 10.403 9.805 -2.442 1.00 92.69 206 ALA A N 1
ATOM 1572 C CA . ALA A 1 206 ? 10.646 9.649 -3.871 1.00 92.69 206 ALA A CA 1
ATOM 1573 C C . ALA A 1 206 ? 11.306 10.892 -4.485 1.00 92.69 206 ALA A C 1
ATOM 1575 O O . ALA A 1 206 ? 12.279 10.751 -5.222 1.00 92.69 206 ALA A O 1
ATOM 1576 N N . GLU A 1 207 ? 10.842 12.096 -4.149 1.00 93.25 207 GLU A N 1
ATOM 1577 C CA . GLU A 1 207 ? 11.425 13.360 -4.614 1.00 93.25 207 GLU A CA 1
ATOM 1578 C C . GLU A 1 207 ? 12.887 13.517 -4.183 1.00 93.25 207 GLU A C 1
ATOM 1580 O O . GLU A 1 207 ? 13.698 14.035 -4.951 1.00 93.25 207 GLU A O 1
ATOM 1585 N N . ARG A 1 208 ? 13.257 13.005 -3.001 1.00 89.50 208 ARG A N 1
ATOM 1586 C CA . ARG A 1 208 ? 14.649 13.003 -2.532 1.00 89.50 208 ARG A CA 1
ATOM 1587 C C . ARG A 1 208 ? 15.515 11.972 -3.258 1.00 89.50 208 ARG A C 1
ATOM 1589 O O . ARG A 1 208 ? 16.654 12.261 -3.604 1.00 89.50 208 ARG A O 1
ATOM 1596 N N . GLN A 1 209 ? 15.007 10.756 -3.468 1.00 87.69 209 GLN A N 1
ATOM 1597 C CA . GLN A 1 209 ? 15.811 9.639 -3.986 1.00 87.69 209 GLN A CA 1
ATOM 1598 C C . GLN A 1 209 ? 15.869 9.569 -5.516 1.00 87.69 209 GLN A C 1
ATOM 1600 O O . GLN A 1 209 ? 16.849 9.085 -6.084 1.00 87.69 209 GLN A O 1
ATOM 1605 N N . LEU A 1 210 ? 14.809 9.985 -6.208 1.00 88.81 210 LEU A N 1
ATOM 1606 C CA . LEU A 1 210 ? 14.684 9.780 -7.648 1.00 88.81 210 LEU A CA 1
ATOM 1607 C C . LEU A 1 210 ? 15.715 10.586 -8.462 1.00 88.81 210 LEU A C 1
ATOM 1609 O O . LEU A 1 210 ? 16.327 9.982 -9.344 1.00 88.81 210 LEU A O 1
ATOM 1613 N N . PRO A 1 211 ? 15.999 11.875 -8.178 1.00 90.88 211 PRO A N 1
ATOM 1614 C CA . PRO A 1 211 ? 17.027 12.626 -8.909 1.00 90.88 211 PRO A CA 1
ATOM 1615 C C . PRO A 1 211 ? 18.420 11.987 -8.804 1.00 90.88 211 PRO A C 1
ATOM 1617 O O . PRO A 1 211 ? 19.172 11.924 -9.778 1.00 90.88 211 PRO A O 1
ATOM 1620 N N . GLU A 1 212 ? 18.735 11.440 -7.634 1.00 88.62 212 GLU A N 1
ATOM 1621 C CA . GLU A 1 212 ? 19.999 10.761 -7.331 1.00 88.62 212 GLU A CA 1
ATOM 1622 C C . GLU A 1 212 ? 20.173 9.467 -8.112 1.00 88.62 212 GLU A C 1
ATOM 1624 O O . GLU A 1 212 ? 21.251 9.158 -8.625 1.00 88.62 212 GLU A O 1
ATOM 1629 N N . ARG A 1 213 ? 19.075 8.725 -8.246 1.00 85.94 213 ARG A N 1
ATOM 1630 C CA . ARG A 1 213 ? 19.016 7.508 -9.051 1.00 85.94 213 ARG A CA 1
ATOM 1631 C C . ARG A 1 213 ? 19.117 7.817 -10.539 1.00 85.94 213 ARG A C 1
ATOM 1633 O O . ARG A 1 213 ? 19.888 7.170 -11.239 1.00 85.94 213 ARG A O 1
ATOM 1640 N N . LEU A 1 214 ? 18.372 8.813 -11.019 1.00 85.88 214 LEU A N 1
ATOM 1641 C CA . LEU A 1 214 ? 18.332 9.171 -12.439 1.00 85.88 214 LEU A CA 1
ATOM 1642 C C . LEU A 1 214 ? 19.645 9.785 -12.936 1.00 85.88 214 LEU A C 1
ATOM 1644 O O . LEU A 1 214 ? 20.038 9.534 -14.072 1.00 85.88 214 LEU A O 1
ATOM 1648 N N . SER A 1 215 ? 20.335 10.557 -12.095 1.00 89.44 215 SER A N 1
ATOM 1649 C CA . SER A 1 215 ? 21.658 11.110 -12.416 1.00 89.44 215 SER A CA 1
ATOM 1650 C C . SER A 1 215 ? 22.790 10.082 -12.309 1.00 89.44 215 SER A C 1
ATOM 1652 O O . SER A 1 215 ? 23.892 10.335 -12.790 1.00 89.44 215 SER A O 1
ATOM 1654 N N . GLY A 1 216 ? 22.538 8.934 -11.670 1.00 88.50 216 GLY A N 1
ATOM 1655 C CA . GLY A 1 216 ? 23.550 7.927 -11.356 1.00 88.50 216 GLY A CA 1
ATOM 1656 C C . GLY A 1 216 ? 24.429 8.275 -10.149 1.00 88.50 216 GLY A C 1
ATOM 1657 O O . GLY A 1 216 ? 25.281 7.462 -9.784 1.00 88.50 216 GLY A O 1
ATOM 1658 N N . ARG A 1 217 ? 24.216 9.430 -9.495 1.00 90.25 217 ARG A N 1
ATOM 1659 C CA . ARG A 1 217 ? 25.000 9.858 -8.325 1.00 90.25 217 ARG A CA 1
ATOM 1660 C C . ARG A 1 217 ? 24.900 8.852 -7.180 1.00 90.25 217 ARG A C 1
ATOM 1662 O O . ARG A 1 217 ? 25.928 8.472 -6.631 1.00 90.25 217 ARG A O 1
ATOM 1669 N N . ALA A 1 218 ? 23.707 8.308 -6.925 1.00 89.88 218 ALA A N 1
ATOM 1670 C CA . ALA A 1 218 ? 23.506 7.274 -5.904 1.00 89.88 218 ALA A CA 1
ATOM 1671 C C . ALA A 1 218 ? 24.378 6.021 -6.131 1.00 89.88 218 ALA A C 1
ATOM 1673 O O . ALA A 1 218 ? 24.886 5.428 -5.182 1.00 89.88 218 ALA A O 1
ATOM 1674 N N . TYR A 1 219 ? 24.563 5.605 -7.389 1.00 91.31 219 TYR A N 1
ATOM 1675 C CA . TYR A 1 219 ? 25.405 4.452 -7.724 1.00 91.31 219 TYR A CA 1
ATOM 1676 C C . TYR A 1 219 ? 26.900 4.784 -7.631 1.00 91.31 219 TYR A C 1
ATOM 1678 O O . TYR A 1 219 ? 27.686 3.950 -7.177 1.00 91.31 219 TYR A O 1
ATOM 1686 N N . ALA A 1 220 ? 27.299 6.000 -8.014 1.00 91.44 220 ALA A N 1
ATOM 1687 C CA . ALA A 1 220 ? 28.673 6.471 -7.856 1.00 91.44 220 ALA A CA 1
ATOM 1688 C C . ALA A 1 220 ? 29.082 6.519 -6.373 1.00 91.44 220 ALA A C 1
ATOM 1690 O O . ALA A 1 220 ? 30.087 5.919 -6.003 1.00 91.44 220 ALA A O 1
ATOM 1691 N N . GLU A 1 221 ? 28.252 7.113 -5.513 1.00 92.12 221 GLU A N 1
ATOM 1692 C CA . GLU A 1 221 ? 28.478 7.162 -4.061 1.00 92.12 221 GLU A CA 1
ATOM 1693 C C . GLU A 1 221 ? 28.533 5.756 -3.442 1.00 92.12 221 GLU A C 1
ATOM 1695 O O . GLU A 1 221 ? 29.413 5.456 -2.634 1.00 92.12 221 GLU A O 1
ATOM 1700 N N . ALA A 1 222 ? 27.642 4.850 -3.864 1.00 92.25 222 ALA A N 1
ATOM 1701 C CA . ALA A 1 222 ? 27.683 3.458 -3.420 1.00 92.25 222 ALA A CA 1
ATOM 1702 C C . ALA A 1 222 ? 28.985 2.754 -3.846 1.00 92.25 222 ALA A C 1
ATOM 1704 O O . ALA A 1 222 ? 29.553 1.986 -3.069 1.00 92.25 222 ALA A O 1
ATOM 1705 N N . THR A 1 223 ? 29.481 3.039 -5.054 1.00 92.88 223 THR A N 1
ATOM 1706 C CA . THR A 1 223 ? 30.764 2.523 -5.560 1.00 92.88 223 THR A CA 1
ATOM 1707 C C . THR A 1 223 ? 31.932 3.025 -4.724 1.00 92.88 223 THR A C 1
ATOM 1709 O O . THR A 1 223 ? 32.780 2.230 -4.329 1.00 92.88 223 THR A O 1
ATOM 1712 N N . GLU A 1 224 ? 31.966 4.319 -4.411 1.00 93.44 224 GLU A N 1
ATOM 1713 C CA . GLU A 1 224 ? 33.003 4.910 -3.563 1.00 93.44 224 GLU A CA 1
ATOM 1714 C C . GLU A 1 224 ? 33.003 4.292 -2.160 1.00 93.44 224 GLU A C 1
ATOM 1716 O O . GLU A 1 224 ? 34.057 3.896 -1.658 1.00 93.44 224 GLU A O 1
ATOM 1721 N N . ALA A 1 225 ? 31.824 4.123 -1.554 1.00 92.56 225 ALA A N 1
ATOM 1722 C CA . ALA A 1 225 ? 31.683 3.480 -0.251 1.00 92.56 225 ALA A CA 1
ATOM 1723 C C . ALA A 1 225 ? 32.111 2.002 -0.278 1.00 92.56 225 ALA A C 1
ATOM 1725 O O . ALA A 1 225 ? 32.775 1.528 0.647 1.00 92.56 225 ALA A O 1
ATOM 1726 N N . PHE A 1 226 ? 31.775 1.272 -1.347 1.00 92.75 226 PHE A N 1
ATOM 1727 C CA . PHE A 1 226 ? 32.217 -0.108 -1.543 1.00 92.75 226 PHE A CA 1
ATOM 1728 C C . PHE A 1 226 ? 33.743 -0.199 -1.654 1.00 92.75 226 PHE A C 1
ATOM 1730 O O . PHE A 1 226 ? 34.353 -1.010 -0.958 1.00 92.75 226 PHE A O 1
ATOM 1737 N N . VAL A 1 227 ? 34.367 0.662 -2.466 1.00 94.19 227 VAL A N 1
ATOM 1738 C CA . VAL A 1 227 ? 35.831 0.726 -2.627 1.00 94.19 227 VAL A CA 1
ATOM 1739 C C . VAL A 1 227 ? 36.509 1.049 -1.301 1.00 94.19 227 VAL A C 1
ATOM 1741 O O . VAL A 1 227 ? 37.502 0.415 -0.951 1.00 94.19 227 VAL A O 1
ATOM 1744 N N . ALA A 1 228 ? 35.967 1.997 -0.534 1.00 93.00 228 ALA A N 1
ATOM 1745 C CA . ALA A 1 228 ? 36.504 2.351 0.775 1.00 93.00 228 ALA A CA 1
ATOM 1746 C C . ALA A 1 228 ? 36.462 1.176 1.770 1.00 93.00 228 ALA A C 1
ATOM 1748 O O . ALA A 1 228 ? 37.365 1.043 2.594 1.00 93.00 228 ALA A O 1
ATOM 1749 N N . ALA A 1 229 ? 35.438 0.319 1.690 1.00 91.75 229 ALA A N 1
ATOM 1750 C CA . ALA A 1 229 ? 35.268 -0.824 2.584 1.00 91.75 229 ALA A CA 1
ATOM 1751 C C . ALA A 1 229 ? 36.051 -2.078 2.148 1.00 91.75 229 ALA A C 1
ATOM 1753 O O . ALA A 1 229 ? 36.601 -2.775 2.999 1.00 91.75 229 ALA A O 1
ATOM 1754 N N . GLN A 1 230 ? 36.089 -2.384 0.847 1.00 90.88 230 GLN A N 1
ATOM 1755 C CA . GLN A 1 230 ? 36.671 -3.622 0.303 1.00 90.88 230 GLN A CA 1
ATOM 1756 C C . GLN A 1 230 ? 38.096 -3.439 -0.241 1.00 90.88 230 GLN A C 1
ATOM 1758 O O . GLN A 1 230 ? 38.814 -4.416 -0.432 1.00 90.88 230 GLN A O 1
ATOM 1763 N N . GLY A 1 231 ? 38.528 -2.200 -0.495 1.00 92.56 231 GLY A N 1
ATOM 1764 C CA . GLY A 1 231 ? 39.847 -1.886 -1.055 1.00 92.56 231 GLY A CA 1
ATOM 1765 C C . GLY A 1 231 ? 39.981 -2.132 -2.563 1.00 92.56 231 GLY A C 1
ATOM 1766 O O . GLY A 1 231 ? 41.035 -1.843 -3.129 1.00 92.56 231 GLY A O 1
ATOM 1767 N N . GLU A 1 232 ? 38.932 -2.621 -3.227 1.00 93.06 232 GLU A N 1
ATOM 1768 C CA . GLU A 1 232 ? 38.883 -2.851 -4.672 1.00 93.06 232 GLU A CA 1
ATOM 1769 C C . GLU A 1 232 ? 37.566 -2.361 -5.290 1.00 93.06 232 GLU A C 1
ATOM 1771 O O . GLU A 1 232 ? 36.545 -2.225 -4.613 1.00 93.06 232 GLU A O 1
ATOM 1776 N N . ALA A 1 233 ? 37.598 -2.063 -6.592 1.00 90.94 233 ALA A N 1
ATOM 1777 C CA . ALA A 1 233 ? 36.418 -1.628 -7.332 1.00 90.94 233 ALA A CA 1
ATOM 1778 C C . ALA A 1 233 ? 35.481 -2.809 -7.632 1.00 90.94 233 ALA A C 1
ATOM 1780 O O . ALA A 1 233 ? 35.962 -3.887 -7.993 1.00 90.94 233 ALA A O 1
ATOM 1781 N N . PRO A 1 234 ? 34.151 -2.616 -7.545 1.00 92.44 234 PRO A N 1
ATOM 1782 C CA . PRO A 1 234 ? 33.208 -3.650 -7.941 1.00 92.44 234 PRO A CA 1
ATOM 1783 C C . PRO A 1 234 ? 33.290 -3.891 -9.460 1.00 92.44 234 PRO A C 1
ATOM 1785 O O . PRO A 1 234 ? 33.671 -2.985 -10.213 1.00 92.44 234 PRO A O 1
ATOM 1788 N N . PRO A 1 235 ? 32.899 -5.083 -9.949 1.00 92.69 235 PRO A N 1
ATOM 1789 C CA . PRO A 1 235 ? 32.789 -5.332 -11.382 1.00 92.69 235 PRO A CA 1
ATOM 1790 C C . PRO A 1 235 ? 31.887 -4.295 -12.065 1.00 92.69 235 PRO A C 1
ATOM 1792 O O . PRO A 1 235 ? 30.916 -3.806 -11.483 1.00 92.69 235 PRO A O 1
ATOM 1795 N N . ALA A 1 236 ? 32.195 -3.963 -13.320 1.00 88.19 236 ALA A N 1
ATOM 1796 C CA . ALA A 1 236 ? 31.422 -2.979 -14.069 1.00 88.19 236 ALA A CA 1
ATOM 1797 C C . ALA A 1 236 ? 29.949 -3.413 -14.181 1.00 88.19 236 ALA A C 1
ATOM 1799 O O . ALA A 1 236 ? 29.655 -4.499 -14.678 1.00 88.19 236 ALA A O 1
ATOM 1800 N N . GLY A 1 237 ? 29.033 -2.559 -13.717 1.00 85.81 237 GLY A N 1
ATOM 1801 C CA . GLY A 1 237 ? 27.600 -2.857 -13.708 1.00 85.81 237 GLY A CA 1
ATOM 1802 C C . GLY A 1 237 ? 27.181 -3.921 -12.686 1.00 85.81 237 GLY A C 1
ATOM 1803 O O . GLY A 1 237 ? 26.144 -4.554 -12.864 1.00 85.81 237 GLY A O 1
ATOM 1804 N N . ALA A 1 238 ? 27.967 -4.157 -11.635 1.00 90.50 238 ALA A N 1
ATOM 1805 C CA . ALA A 1 238 ? 27.532 -5.004 -10.533 1.00 90.50 238 ALA A CA 1
ATOM 1806 C C . ALA A 1 238 ? 26.562 -4.248 -9.607 1.00 90.50 238 ALA A C 1
ATOM 1808 O O . ALA A 1 238 ? 26.805 -3.088 -9.283 1.00 90.50 238 ALA A O 1
ATOM 1809 N N . PRO A 1 239 ? 25.489 -4.887 -9.119 1.00 92.31 239 PRO A N 1
ATOM 1810 C CA . PRO A 1 239 ? 24.722 -4.361 -7.996 1.00 92.31 239 PRO A CA 1
ATOM 1811 C C . PRO A 1 239 ? 25.619 -4.154 -6.769 1.00 92.31 239 PRO A C 1
ATOM 1813 O O . PRO A 1 239 ? 26.440 -5.016 -6.450 1.00 92.31 239 PRO A O 1
ATOM 1816 N N . ILE A 1 240 ? 25.451 -3.031 -6.069 1.00 92.06 240 ILE A N 1
ATOM 1817 C CA . ILE A 1 240 ? 26.304 -2.660 -4.935 1.00 92.06 240 ILE A CA 1
ATOM 1818 C C . ILE A 1 240 ? 25.518 -2.745 -3.633 1.00 92.06 240 ILE A C 1
ATOM 1820 O O . ILE A 1 240 ? 24.439 -2.168 -3.501 1.00 92.06 240 ILE A O 1
ATOM 1824 N N . VAL A 1 241 ? 26.100 -3.432 -2.651 1.00 90.81 241 VAL A N 1
ATOM 1825 C CA . VAL A 1 241 ? 25.610 -3.467 -1.271 1.00 90.81 241 VAL A CA 1
ATOM 1826 C C . VAL A 1 241 ? 26.616 -2.735 -0.395 1.00 90.81 241 VAL A C 1
ATOM 1828 O O . VAL A 1 241 ? 27.753 -3.178 -0.240 1.00 90.81 241 VAL A O 1
ATOM 1831 N N . VAL A 1 242 ? 26.197 -1.606 0.172 1.00 86.19 242 VAL A N 1
ATOM 1832 C CA . VAL A 1 242 ? 27.004 -0.837 1.125 1.00 86.19 242 VAL A CA 1
ATOM 1833 C C . VAL A 1 242 ? 26.657 -1.300 2.537 1.00 86.19 242 VAL A C 1
ATOM 1835 O O . VAL A 1 242 ? 25.482 -1.466 2.867 1.00 86.19 242 VAL A O 1
ATOM 1838 N N . GLN A 1 243 ? 27.664 -1.514 3.388 1.00 80.06 243 GLN A N 1
ATOM 1839 C CA . GLN A 1 243 ? 27.428 -1.835 4.799 1.00 80.06 243 GLN A CA 1
ATOM 1840 C C . GLN A 1 243 ? 26.628 -0.709 5.469 1.00 80.06 243 GLN A C 1
ATOM 1842 O O . GLN A 1 243 ? 26.963 0.462 5.315 1.00 80.06 243 GLN A O 1
ATOM 1847 N N . ASN A 1 244 ? 25.572 -1.069 6.204 1.00 75.38 244 ASN A N 1
ATOM 1848 C CA . ASN A 1 244 ? 24.596 -0.145 6.808 1.00 75.38 244 ASN A CA 1
ATOM 1849 C C . ASN A 1 244 ? 23.765 0.684 5.806 1.00 75.38 244 ASN A C 1
ATOM 1851 O O . ASN A 1 244 ? 23.012 1.563 6.220 1.00 75.38 244 ASN A O 1
ATOM 1855 N N . GLY A 1 245 ? 23.871 0.408 4.503 1.00 71.06 245 GLY A N 1
ATOM 1856 C CA . GLY A 1 245 ? 22.968 0.950 3.492 1.00 71.06 245 GLY A CA 1
ATOM 1857 C C . GLY A 1 245 ? 21.624 0.220 3.485 1.00 71.06 245 GLY A C 1
ATOM 1858 O O . GLY A 1 245 ? 21.529 -0.952 3.856 1.00 71.06 245 GLY A O 1
ATOM 1859 N N . VAL A 1 246 ? 20.572 0.906 3.036 1.00 70.12 246 VAL A N 1
ATOM 1860 C CA . VAL A 1 246 ? 19.251 0.293 2.851 1.00 70.12 246 VAL A CA 1
ATOM 1861 C C . VAL A 1 246 ? 19.186 -0.353 1.466 1.00 70.12 246 VAL A C 1
ATOM 1863 O O . VAL A 1 246 ? 19.090 0.333 0.451 1.00 70.12 246 VAL A O 1
ATOM 1866 N N . GLY A 1 247 ? 19.201 -1.686 1.429 1.00 81.44 247 GLY A N 1
ATOM 1867 C CA . GLY A 1 247 ? 18.983 -2.467 0.210 1.00 81.44 247 GLY A CA 1
ATOM 1868 C C . GLY A 1 247 ? 20.201 -2.568 -0.715 1.00 81.44 247 GLY A C 1
ATOM 1869 O O . GLY A 1 247 ? 21.346 -2.590 -0.269 1.00 81.44 247 GLY A O 1
ATOM 1870 N N . VAL A 1 248 ? 19.930 -2.699 -2.016 1.00 87.56 248 VAL A N 1
ATOM 1871 C CA . VAL A 1 248 ? 20.934 -2.883 -3.075 1.00 87.56 248 VAL A CA 1
ATOM 1872 C C .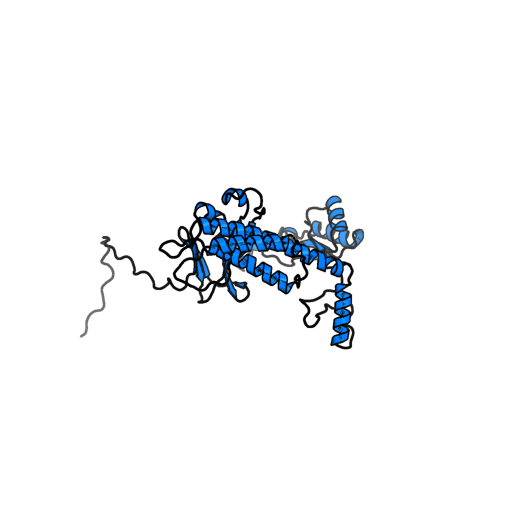 VAL A 1 248 ? 20.826 -1.731 -4.068 1.00 87.56 248 VAL A C 1
ATOM 1874 O O . VAL A 1 248 ? 19.739 -1.452 -4.583 1.00 87.56 248 VAL A O 1
ATOM 1877 N N . THR A 1 249 ? 21.946 -1.078 -4.370 1.00 89.12 249 THR A N 1
ATOM 1878 C CA . THR A 1 249 ? 22.003 -0.016 -5.377 1.00 89.12 249 THR A CA 1
ATOM 1879 C C . THR A 1 249 ? 22.311 -0.631 -6.733 1.00 89.12 249 THR A C 1
ATOM 1881 O O . THR A 1 249 ? 23.396 -1.167 -6.964 1.00 89.12 249 THR A O 1
ATOM 1884 N N . MET A 1 250 ? 21.334 -0.571 -7.634 1.00 88.69 250 MET A N 1
ATOM 1885 C CA . MET A 1 250 ? 21.474 -1.092 -8.990 1.00 88.69 250 MET A CA 1
ATOM 1886 C C . MET A 1 250 ? 22.235 -0.102 -9.882 1.00 88.69 250 MET A C 1
ATOM 1888 O O . MET A 1 250 ? 22.086 1.111 -9.707 1.00 88.69 250 MET A O 1
ATOM 1892 N N . PRO A 1 251 ? 23.027 -0.594 -10.847 1.00 85.38 251 PRO A N 1
ATOM 1893 C CA . PRO A 1 251 ? 23.644 0.250 -11.861 1.00 85.38 251 PRO A CA 1
ATOM 1894 C C . PRO A 1 251 ? 22.588 0.825 -12.806 1.00 85.38 251 PRO A C 1
ATOM 1896 O O . PRO A 1 251 ? 21.759 0.100 -13.354 1.00 85.38 251 PRO A O 1
ATOM 1899 N N . GLY A 1 252 ? 22.670 2.131 -13.054 1.00 79.94 252 GLY A N 1
ATOM 1900 C CA . GLY A 1 252 ? 21.818 2.811 -14.025 1.00 79.94 252 GLY A CA 1
ATOM 1901 C C . GLY A 1 252 ? 20.354 2.952 -13.599 1.00 79.94 252 GLY A C 1
ATOM 1902 O O . GLY A 1 252 ? 19.979 2.735 -12.446 1.00 79.94 252 GLY A O 1
ATOM 1903 N N . ARG A 1 253 ? 19.517 3.377 -14.551 1.00 80.06 253 ARG A N 1
ATOM 1904 C CA . ARG A 1 253 ? 18.074 3.526 -14.333 1.00 80.06 253 ARG A CA 1
ATOM 1905 C C . ARG A 1 253 ? 17.386 2.163 -14.336 1.00 80.06 253 ARG A C 1
ATOM 1907 O O . ARG A 1 253 ? 17.758 1.293 -15.120 1.00 80.06 253 ARG A O 1
ATOM 1914 N N . ALA A 1 254 ? 16.355 2.003 -13.508 1.00 78.81 254 ALA A N 1
ATOM 1915 C CA . ALA A 1 254 ? 15.467 0.850 -13.620 1.00 78.81 254 ALA A CA 1
ATOM 1916 C C . ALA A 1 254 ? 14.768 0.897 -14.993 1.00 78.81 254 ALA A C 1
ATOM 1918 O O . ALA A 1 254 ? 14.151 1.924 -15.291 1.00 78.81 254 ALA A O 1
ATOM 1919 N N . PRO A 1 255 ? 14.888 -0.149 -15.833 1.00 84.12 255 PRO A N 1
ATOM 1920 C CA . PRO A 1 255 ? 14.224 -0.168 -17.125 1.00 84.12 255 PRO A CA 1
ATOM 1921 C C . PRO A 1 255 ? 12.711 -0.256 -16.928 1.00 84.12 255 PRO A C 1
ATOM 1923 O O . PRO A 1 255 ? 12.220 -1.022 -16.096 1.00 84.12 255 PRO A O 1
ATOM 1926 N N . MET A 1 256 ? 11.977 0.535 -17.701 1.00 89.94 256 MET A N 1
ATOM 1927 C CA . MET A 1 256 ? 10.521 0.493 -17.754 1.00 89.94 256 MET A CA 1
ATOM 1928 C C . MET A 1 256 ? 10.091 -0.284 -18.994 1.00 89.94 256 MET A C 1
ATOM 1930 O O . MET A 1 256 ? 10.286 0.181 -20.117 1.00 89.94 256 MET A O 1
ATOM 1934 N N . SER A 1 257 ? 9.490 -1.454 -18.802 1.00 92.50 257 SER A N 1
ATOM 1935 C CA . SER A 1 257 ? 9.007 -2.279 -19.913 1.00 92.50 257 SER A CA 1
ATOM 1936 C C . SER A 1 257 ? 7.504 -2.090 -20.134 1.00 92.50 257 SER A C 1
ATOM 1938 O O . SER A 1 257 ? 6.744 -1.887 -19.183 1.00 92.50 257 SER A O 1
ATOM 1940 N N . CYS A 1 258 ? 7.048 -2.200 -21.383 1.00 93.81 258 CYS A N 1
ATOM 1941 C CA . CYS A 1 258 ? 5.622 -2.184 -21.719 1.00 93.81 258 CYS A CA 1
ATOM 1942 C C . CYS A 1 258 ? 5.208 -3.496 -22.377 1.00 93.81 258 CYS A C 1
ATOM 1944 O O . CYS A 1 258 ? 5.809 -3.921 -23.362 1.00 93.81 258 CYS A O 1
ATOM 1946 N N . ALA A 1 259 ? 4.161 -4.125 -21.842 1.00 94.31 259 ALA A N 1
ATOM 1947 C CA . ALA A 1 259 ? 3.522 -5.265 -22.479 1.00 94.31 259 ALA A CA 1
ATOM 1948 C C . ALA A 1 259 ? 2.506 -4.796 -23.520 1.00 94.31 259 ALA A C 1
ATOM 1950 O O . ALA A 1 259 ? 1.590 -4.032 -23.210 1.00 94.31 259 ALA A O 1
ATOM 1951 N N . VAL A 1 260 ? 2.648 -5.287 -24.748 1.00 93.94 260 VAL A N 1
ATOM 1952 C CA . VAL A 1 260 ? 1.697 -5.020 -25.834 1.00 93.94 260 VAL A CA 1
ATOM 1953 C C . VAL A 1 260 ? 0.718 -6.168 -25.994 1.00 93.94 260 VAL A C 1
ATOM 1955 O O . VAL A 1 260 ? 1.021 -7.313 -25.681 1.00 93.94 260 VAL A O 1
ATOM 1958 N N . SER A 1 261 ? -0.465 -5.886 -26.534 1.00 92.62 261 SER A N 1
ATOM 1959 C CA . SER A 1 261 ? -1.305 -6.958 -27.064 1.00 92.62 261 SER A CA 1
ATOM 1960 C C . SER A 1 261 ? -0.752 -7.391 -28.426 1.00 92.62 261 SER A C 1
ATOM 1962 O O . SER A 1 261 ? -0.678 -6.545 -29.324 1.00 92.62 261 SER A O 1
ATOM 1964 N N . PRO A 1 262 ? -0.435 -8.683 -28.642 1.00 91.25 262 PRO A N 1
ATOM 1965 C CA . PRO A 1 262 ? 0.006 -9.159 -29.951 1.00 91.25 262 PRO A CA 1
ATOM 1966 C C . PRO A 1 262 ? -1.028 -8.889 -31.049 1.00 91.25 262 PRO A C 1
ATOM 1968 O O . PRO A 1 262 ? -0.665 -8.639 -32.195 1.00 91.25 262 PRO A O 1
ATOM 1971 N N . LEU A 1 263 ? -2.320 -8.861 -30.702 1.00 89.06 263 LEU A N 1
ATOM 1972 C CA . LEU A 1 263 ? -3.438 -8.689 -31.635 1.00 89.06 263 LEU A CA 1
ATOM 1973 C C . LEU A 1 263 ? -3.633 -7.240 -32.110 1.00 89.06 263 LEU A C 1
ATOM 1975 O O . LEU A 1 263 ? -4.135 -7.024 -33.216 1.00 89.06 263 LEU A O 1
ATOM 1979 N N . ALA A 1 264 ? -3.182 -6.244 -31.345 1.00 93.19 264 ALA A N 1
ATOM 1980 C CA . ALA A 1 264 ? -3.285 -4.833 -31.712 1.00 93.19 264 ALA A CA 1
ATOM 1981 C C . ALA A 1 264 ? -1.936 -4.305 -32.217 1.00 93.19 264 ALA A C 1
ATOM 1983 O O . ALA A 1 264 ? -0.972 -4.274 -31.466 1.00 93.19 264 ALA A O 1
ATOM 1984 N N . PHE A 1 265 ? -1.863 -3.863 -33.477 1.00 95.88 265 PHE A N 1
ATOM 1985 C CA . PHE A 1 265 ? -0.631 -3.332 -34.075 1.00 95.88 265 PHE A CA 1
ATOM 1986 C C . PHE A 1 265 ? -0.943 -2.125 -34.960 1.00 95.88 265 PHE A C 1
ATOM 1988 O O . PHE A 1 265 ? -1.524 -2.265 -36.035 1.00 95.88 265 PHE A O 1
ATOM 1995 N N . ASN A 1 266 ? -0.600 -0.927 -34.486 1.00 96.62 266 ASN A N 1
ATOM 1996 C CA . ASN A 1 266 ? -0.822 0.333 -35.195 1.00 96.62 266 ASN A CA 1
ATOM 1997 C C . ASN A 1 266 ? 0.223 1.383 -34.787 1.00 96.62 266 ASN A C 1
ATOM 1999 O O . ASN A 1 266 ? 0.935 1.214 -33.796 1.00 96.62 266 ASN A O 1
ATOM 2003 N N . ASP A 1 267 ? 0.319 2.469 -35.555 1.00 97.31 267 ASP A N 1
ATOM 2004 C CA . ASP A 1 267 ? 1.332 3.509 -35.338 1.00 97.31 267 ASP A CA 1
ATOM 2005 C C . ASP A 1 267 ? 1.191 4.223 -33.990 1.00 97.31 267 ASP A C 1
ATOM 2007 O O . ASP A 1 267 ? 2.200 4.552 -33.372 1.00 97.31 267 ASP A O 1
ATOM 2011 N N . THR A 1 268 ? -0.032 4.402 -33.485 1.00 96.44 268 THR A N 1
ATOM 2012 C CA . THR A 1 268 ? -0.268 5.016 -32.172 1.00 96.44 268 THR A CA 1
ATOM 2013 C C . THR A 1 268 ? 0.360 4.195 -31.048 1.00 96.44 268 THR A C 1
ATOM 2015 O O . THR A 1 268 ? 1.077 4.749 -30.220 1.00 96.44 268 THR A O 1
ATOM 2018 N N . LEU A 1 269 ? 0.149 2.876 -31.041 1.00 95.38 269 LEU A N 1
ATOM 2019 C CA . LEU A 1 269 ? 0.747 1.981 -30.046 1.00 95.38 269 LEU A CA 1
ATOM 2020 C C . LEU A 1 269 ? 2.269 1.910 -30.192 1.00 95.38 269 LEU A C 1
ATOM 2022 O O . LEU A 1 269 ? 2.981 1.979 -29.195 1.00 95.38 269 LEU A O 1
ATOM 2026 N N . LYS A 1 270 ? 2.775 1.825 -31.428 1.00 96.75 270 LYS A N 1
ATOM 2027 C CA . LYS A 1 270 ? 4.221 1.814 -31.704 1.00 96.75 270 LYS A CA 1
ATOM 2028 C C . LYS A 1 270 ? 4.908 3.078 -31.182 1.00 96.75 270 LYS A C 1
ATOM 2030 O O . LYS A 1 270 ? 5.961 2.987 -30.555 1.00 96.75 270 LYS A O 1
ATOM 2035 N N . ASN A 1 271 ? 4.308 4.245 -31.408 1.00 95.81 271 ASN A N 1
ATOM 2036 C CA . ASN A 1 271 ? 4.842 5.510 -30.908 1.00 95.81 271 ASN A CA 1
ATOM 2037 C C . ASN A 1 271 ? 4.788 5.571 -29.377 1.00 95.81 271 ASN A C 1
ATOM 2039 O O . ASN A 1 271 ? 5.795 5.904 -28.763 1.00 95.81 271 ASN A O 1
ATOM 2043 N N . ALA A 1 272 ? 3.675 5.155 -28.763 1.00 94.75 272 ALA A N 1
ATOM 2044 C CA . ALA A 1 272 ? 3.546 5.127 -27.307 1.00 94.75 272 ALA A CA 1
ATOM 2045 C C . ALA A 1 272 ? 4.615 4.240 -26.642 1.00 94.75 272 ALA A C 1
ATOM 2047 O O . ALA A 1 272 ? 5.275 4.675 -25.704 1.00 94.75 272 ALA A O 1
ATOM 2048 N N . VAL A 1 273 ? 4.836 3.027 -27.161 1.00 95.25 273 VAL A N 1
ATOM 2049 C CA . VAL A 1 273 ? 5.885 2.119 -26.665 1.00 95.25 273 VAL A CA 1
ATOM 2050 C C . VAL A 1 273 ? 7.272 2.740 -26.831 1.00 95.25 273 VAL A C 1
ATOM 2052 O O . VAL A 1 273 ? 8.066 2.729 -25.897 1.00 95.25 273 VAL A O 1
ATOM 2055 N N . ARG A 1 274 ? 7.570 3.308 -28.006 1.00 94.75 274 ARG A N 1
ATOM 2056 C CA . ARG A 1 274 ? 8.879 3.914 -28.290 1.00 94.75 274 ARG A CA 1
ATOM 2057 C C . ARG A 1 274 ? 9.195 5.088 -27.363 1.00 94.75 274 ARG A C 1
ATOM 2059 O O . ARG A 1 274 ? 10.351 5.283 -27.007 1.00 94.75 274 ARG A O 1
ATOM 2066 N N . GLU A 1 275 ? 8.196 5.893 -27.027 1.00 93.38 275 GLU A N 1
ATOM 2067 C CA . GLU A 1 275 ? 8.378 7.087 -26.199 1.00 93.38 275 GLU A CA 1
ATOM 2068 C C . GLU A 1 275 ? 8.434 6.768 -24.702 1.00 93.38 275 GLU A C 1
ATOM 2070 O O . GLU A 1 275 ? 9.108 7.477 -23.956 1.00 93.38 275 GLU A O 1
ATOM 2075 N N . ALA A 1 276 ? 7.739 5.717 -24.259 1.00 92.12 276 ALA A N 1
ATOM 2076 C CA . ALA A 1 276 ? 7.500 5.460 -22.841 1.00 92.12 276 ALA A CA 1
ATOM 2077 C C . ALA A 1 276 ? 8.215 4.222 -22.278 1.00 92.12 276 ALA A C 1
ATOM 2079 O O . ALA A 1 276 ? 8.017 3.904 -21.105 1.00 92.12 276 ALA A O 1
ATOM 2080 N N . SER A 1 277 ? 8.984 3.473 -23.075 1.00 93.62 277 SER A N 1
ATOM 2081 C CA . SER A 1 277 ? 9.548 2.188 -22.638 1.00 93.62 277 SER A CA 1
ATOM 2082 C C . SER A 1 277 ? 10.992 1.975 -23.072 1.00 93.62 277 SER A C 1
ATOM 2084 O O . SER A 1 277 ? 11.396 2.330 -24.175 1.00 93.62 277 SER A O 1
ATOM 2086 N N . ASP A 1 278 ? 11.756 1.347 -22.185 1.00 93.50 278 ASP A N 1
ATOM 2087 C CA . ASP A 1 278 ? 13.124 0.888 -22.416 1.00 93.50 278 ASP A CA 1
ATOM 2088 C C . ASP A 1 278 ? 13.166 -0.487 -23.086 1.00 93.50 278 ASP A C 1
ATOM 2090 O O . ASP A 1 278 ? 14.150 -0.830 -23.733 1.00 93.50 278 ASP A O 1
ATOM 2094 N N . GLU A 1 279 ? 12.103 -1.274 -22.922 1.00 95.44 279 GLU A N 1
ATOM 2095 C CA . GLU A 1 279 ? 12.001 -2.660 -23.369 1.00 95.44 279 GLU A CA 1
ATOM 2096 C C . GLU A 1 279 ? 10.551 -2.996 -23.744 1.00 95.44 279 GLU A C 1
ATOM 2098 O O . GLU A 1 279 ? 9.592 -2.522 -23.124 1.00 95.44 279 GLU A O 1
ATOM 2103 N N . LEU A 1 280 ? 10.387 -3.837 -24.764 1.00 96.69 280 LEU A N 1
ATOM 2104 C CA . LEU A 1 280 ? 9.092 -4.367 -25.167 1.00 96.69 280 LEU A CA 1
ATOM 2105 C C . LEU A 1 280 ? 8.874 -5.752 -24.558 1.00 96.69 280 LEU A C 1
ATOM 2107 O O . LEU A 1 280 ? 9.680 -6.658 -24.763 1.00 96.69 280 LEU A O 1
ATOM 2111 N N . VAL A 1 281 ? 7.736 -5.950 -23.898 1.00 96.19 281 VAL A N 1
ATOM 2112 C CA . VAL A 1 281 ? 7.271 -7.282 -23.505 1.00 96.19 281 VAL A CA 1
ATOM 2113 C C . VAL A 1 281 ? 6.237 -7.754 -24.515 1.00 96.19 281 VAL A C 1
ATOM 2115 O O . VAL A 1 281 ? 5.217 -7.096 -24.730 1.00 96.19 281 VAL A O 1
ATOM 2118 N N . VAL A 1 282 ? 6.489 -8.904 -25.130 1.00 95.44 282 VAL A N 1
ATOM 2119 C CA . VAL A 1 282 ? 5.568 -9.543 -26.068 1.00 95.44 282 VAL A CA 1
ATOM 2120 C C . VAL A 1 282 ? 4.960 -10.781 -25.397 1.00 95.44 282 VAL A C 1
ATOM 2122 O O . VAL A 1 282 ? 5.672 -11.768 -25.188 1.00 95.44 282 VAL A O 1
ATOM 2125 N N . PRO A 1 283 ? 3.664 -10.738 -25.026 1.00 93.06 283 PRO A N 1
ATOM 2126 C CA . PRO A 1 283 ? 2.972 -11.868 -24.425 1.00 93.06 283 PRO A CA 1
ATOM 2127 C C . PRO A 1 283 ? 2.957 -13.093 -25.337 1.00 93.06 283 PRO A C 1
ATOM 2129 O O . PRO A 1 283 ? 2.584 -12.994 -26.504 1.00 93.06 283 PRO A O 1
ATOM 2132 N N . MET A 1 284 ? 3.316 -14.244 -24.775 1.00 91.00 284 MET A N 1
ATOM 2133 C CA . MET A 1 284 ? 3.360 -15.540 -25.462 1.00 91.00 284 MET A CA 1
ATOM 2134 C C . MET A 1 284 ? 2.241 -16.463 -24.957 1.00 91.00 284 MET A C 1
ATOM 2136 O O . MET A 1 284 ? 2.499 -17.571 -24.496 1.00 91.00 284 MET A O 1
ATOM 2140 N N . ASN A 1 285 ? 0.990 -15.991 -24.975 1.00 89.88 285 ASN A N 1
ATOM 2141 C CA . ASN A 1 285 ? -0.139 -16.783 -24.476 1.00 89.88 285 ASN A CA 1
ATOM 2142 C C . ASN A 1 285 ? -0.332 -18.037 -25.336 1.00 89.88 285 ASN A C 1
ATOM 2144 O O . ASN A 1 285 ? -0.469 -17.933 -26.555 1.00 89.88 285 ASN A O 1
ATOM 2148 N N . TRP A 1 286 ? -0.422 -19.209 -24.708 1.00 91.12 286 TRP A N 1
ATOM 2149 C CA . TRP A 1 286 ? -0.543 -20.472 -25.435 1.00 91.12 286 TRP A CA 1
ATOM 2150 C C . TRP A 1 286 ? -1.817 -20.526 -26.288 1.00 91.12 286 TRP A C 1
ATOM 2152 O O . TRP A 1 286 ? -1.737 -20.860 -27.464 1.00 91.12 286 TRP A O 1
ATOM 2162 N N . THR A 1 287 ? -2.959 -20.073 -25.759 1.00 91.06 287 THR A N 1
ATOM 2163 C CA . THR A 1 287 ? -4.220 -19.974 -26.521 1.00 91.06 287 THR A CA 1
ATOM 2164 C C . THR A 1 287 ? -4.100 -19.164 -27.818 1.00 91.06 287 THR A C 1
ATOM 2166 O O . THR A 1 287 ? -4.767 -19.487 -28.795 1.00 91.06 287 THR A O 1
ATOM 2169 N N . ASP A 1 288 ? -3.258 -18.123 -27.848 1.00 90.19 288 ASP A N 1
ATOM 2170 C CA . ASP A 1 288 ? -3.071 -17.277 -29.035 1.00 90.19 288 ASP A CA 1
ATOM 2171 C C . ASP A 1 288 ? -2.047 -17.882 -30.014 1.00 90.19 288 ASP A C 1
ATOM 2173 O O . ASP A 1 288 ? -2.169 -17.719 -31.231 1.00 90.19 288 ASP A O 1
ATOM 2177 N N . LEU A 1 289 ? -1.024 -18.558 -29.478 1.00 92.38 289 LEU A N 1
ATOM 2178 C CA . LEU A 1 289 ? 0.070 -19.155 -30.246 1.00 92.38 289 LEU A CA 1
ATOM 2179 C C . LEU A 1 289 ? -0.289 -20.511 -30.854 1.00 92.38 289 LEU A C 1
ATOM 2181 O O . LEU A 1 289 ? 0.260 -20.851 -31.897 1.00 92.38 289 LEU A O 1
ATOM 2185 N N . GLU A 1 290 ? -1.184 -21.270 -30.226 1.00 93.75 290 GLU A N 1
ATOM 2186 C CA . GLU A 1 290 ? -1.677 -22.567 -30.697 1.00 93.75 290 GLU A CA 1
ATOM 2187 C C . GLU A 1 290 ? -3.195 -22.680 -30.443 1.00 93.75 290 GLU A C 1
ATOM 2189 O O . GLU A 1 290 ? -3.636 -23.380 -29.523 1.00 93.75 290 GLU A O 1
ATOM 2194 N N . PRO A 1 291 ? -4.025 -21.956 -31.224 1.00 91.62 291 PRO A N 1
ATOM 2195 C CA . PRO A 1 291 ? -5.476 -21.946 -31.029 1.00 91.62 291 PRO A CA 1
ATOM 2196 C C . PRO A 1 291 ? -6.120 -23.331 -31.191 1.00 91.62 291 PRO A C 1
ATOM 2198 O O . PRO A 1 291 ? -7.086 -23.644 -30.494 1.00 91.62 291 PRO A O 1
ATOM 2201 N N . SER A 1 292 ? -5.557 -24.161 -32.074 1.00 93.62 292 SER A N 1
ATOM 2202 C CA . SER A 1 292 ? -5.900 -25.576 -32.257 1.00 93.62 292 SER A CA 1
ATOM 2203 C C . SER A 1 292 ? -4.642 -26.423 -32.071 1.00 93.62 292 SER A C 1
ATOM 2205 O O . SER A 1 292 ? -3.551 -25.970 -32.413 1.00 93.62 292 SER A O 1
ATOM 2207 N N . GLU A 1 293 ? -4.786 -27.655 -31.583 1.00 93.06 293 GLU A N 1
ATOM 2208 C CA . GLU A 1 293 ? -3.658 -28.570 -31.370 1.00 93.06 293 GLU A CA 1
ATOM 2209 C C . GLU A 1 293 ? -2.828 -28.752 -32.654 1.00 93.06 293 GLU A C 1
ATOM 2211 O O . GLU A 1 293 ? -3.347 -29.148 -33.701 1.00 93.06 293 GLU A O 1
ATOM 2216 N N . GLY A 1 294 ? -1.534 -28.439 -32.580 1.00 92.62 294 GLY A N 1
ATOM 2217 C CA . GLY A 1 294 ? -0.591 -28.497 -33.696 1.00 92.62 294 GLY A CA 1
ATOM 2218 C C . GLY A 1 294 ? -0.694 -27.351 -34.711 1.00 92.62 294 GLY A C 1
ATOM 2219 O O . GLY A 1 294 ? 0.105 -27.309 -35.652 1.00 92.62 294 GLY A O 1
ATOM 2220 N N . GLU A 1 295 ? -1.632 -26.413 -34.552 1.00 94.81 295 GLU A N 1
ATOM 2221 C CA . GLU A 1 295 ? -1.804 -25.257 -35.439 1.00 94.81 295 GLU A CA 1
ATOM 2222 C C . GLU A 1 295 ? -1.212 -23.987 -34.824 1.00 94.81 295 GLU A C 1
ATOM 2224 O O . GLU A 1 295 ? -1.852 -23.285 -34.042 1.00 94.81 295 GLU A O 1
ATOM 2229 N N . TYR A 1 296 ? 0.015 -23.652 -35.228 1.00 94.62 296 TYR A N 1
ATOM 2230 C CA . TYR A 1 296 ? 0.725 -22.504 -34.671 1.00 94.62 296 TYR A CA 1
ATOM 2231 C C . TYR A 1 296 ? 0.435 -21.176 -35.384 1.00 94.62 296 TYR A C 1
ATOM 2233 O O . TYR A 1 296 ? 0.465 -21.080 -36.613 1.00 94.62 296 TYR A O 1
ATOM 2241 N N . SER A 1 297 ? 0.259 -20.115 -34.596 1.00 93.88 297 SER A N 1
ATOM 2242 C CA . SER A 1 297 ? -0.005 -18.747 -35.043 1.00 93.88 297 SER A CA 1
ATOM 2243 C C . SER A 1 297 ? 0.978 -17.749 -34.412 1.00 93.88 297 SER A C 1
ATOM 2245 O O . SER A 1 297 ? 0.735 -17.185 -33.348 1.00 93.88 297 SER A O 1
ATOM 2247 N N . PHE A 1 298 ? 2.086 -17.474 -35.110 1.00 94.25 298 PHE A N 1
ATOM 2248 C CA . PHE A 1 298 ? 3.134 -16.548 -34.639 1.00 94.25 298 PHE A CA 1
ATOM 2249 C C . PHE A 1 298 ? 3.064 -15.143 -35.247 1.00 94.25 298 PHE A C 1
ATOM 2251 O O . PHE A 1 298 ? 3.653 -14.207 -34.713 1.00 94.25 298 PHE A O 1
ATOM 2258 N N . ALA A 1 299 ? 2.299 -14.951 -36.326 1.00 94.94 299 ALA A N 1
ATOM 2259 C CA . ALA A 1 299 ? 2.337 -13.722 -37.126 1.00 94.94 299 ALA A CA 1
ATOM 2260 C C . ALA A 1 299 ? 2.078 -12.435 -36.315 1.00 94.94 299 ALA A C 1
ATOM 2262 O O . ALA A 1 299 ? 2.693 -11.396 -36.562 1.00 94.94 299 ALA A O 1
ATOM 2263 N N . ALA A 1 300 ? 1.162 -12.495 -35.343 1.00 93.38 300 ALA A N 1
ATOM 2264 C CA . ALA A 1 300 ? 0.790 -11.358 -34.502 1.00 93.38 300 ALA A CA 1
ATOM 2265 C C . ALA A 1 300 ? 1.907 -10.939 -33.527 1.00 93.38 300 ALA A C 1
ATOM 2267 O O . ALA A 1 300 ? 2.068 -9.752 -33.236 1.00 93.38 300 ALA A O 1
ATOM 2268 N N . THR A 1 301 ? 2.682 -11.911 -33.063 1.00 94.81 301 THR A N 1
ATOM 2269 C CA . THR A 1 301 ? 3.820 -11.756 -32.156 1.00 94.81 301 THR A CA 1
ATOM 2270 C C . THR A 1 301 ? 5.067 -11.342 -32.936 1.00 94.81 301 THR A C 1
ATOM 2272 O O . THR A 1 301 ? 5.710 -10.349 -32.594 1.00 94.81 301 THR A O 1
ATOM 2275 N N . ASP A 1 302 ? 5.349 -12.026 -34.046 1.00 95.75 302 ASP A N 1
ATOM 2276 C CA . ASP A 1 302 ? 6.528 -11.799 -34.886 1.00 95.75 302 ASP A CA 1
ATOM 2277 C C . ASP A 1 302 ? 6.597 -10.366 -35.409 1.00 95.75 302 ASP A C 1
ATOM 2279 O O . ASP A 1 302 ? 7.661 -9.755 -35.372 1.00 95.75 302 ASP A O 1
ATOM 2283 N N . ARG A 1 303 ? 5.466 -9.774 -35.818 1.00 96.12 303 ARG A N 1
ATOM 2284 C CA . ARG A 1 303 ? 5.434 -8.370 -36.273 1.00 96.12 303 ARG A CA 1
ATOM 2285 C C . ARG A 1 303 ? 5.865 -7.375 -35.191 1.00 96.12 303 ARG A C 1
ATOM 2287 O O . ARG A 1 303 ? 6.485 -6.362 -35.505 1.00 96.12 303 ARG A O 1
ATOM 2294 N N . TRP A 1 304 ? 5.544 -7.646 -33.924 1.00 96.75 304 TRP A N 1
ATOM 2295 C CA . TRP A 1 304 ? 5.951 -6.801 -32.800 1.00 96.75 304 TRP A CA 1
ATOM 2296 C C . TRP A 1 304 ? 7.438 -6.969 -32.503 1.00 96.75 304 TRP A C 1
ATOM 2298 O O . TRP A 1 304 ? 8.131 -5.968 -32.322 1.00 96.75 304 TRP A O 1
ATOM 2308 N N . ILE A 1 305 ? 7.933 -8.210 -32.518 1.00 96.31 305 ILE A N 1
ATOM 2309 C CA . ILE A 1 305 ? 9.357 -8.521 -32.345 1.00 96.31 305 ILE A CA 1
ATOM 2310 C C . ILE A 1 305 ? 10.177 -7.876 -33.467 1.00 96.31 305 ILE A C 1
ATOM 2312 O O . ILE A 1 305 ? 11.167 -7.194 -33.201 1.00 96.31 305 ILE A O 1
ATOM 2316 N N . GLU A 1 306 ? 9.753 -8.045 -34.720 1.00 97.44 306 GLU A N 1
ATOM 2317 C CA . GLU A 1 306 ? 10.436 -7.486 -35.882 1.00 97.44 306 GLU A CA 1
ATOM 2318 C C . GLU A 1 306 ? 10.508 -5.961 -35.794 1.00 97.44 306 GLU A C 1
ATOM 2320 O O . GLU A 1 306 ? 11.594 -5.392 -35.923 1.00 97.44 306 GLU A O 1
ATOM 2325 N N . TRP A 1 307 ? 9.379 -5.303 -35.519 1.00 97.44 307 TRP A N 1
ATOM 2326 C CA . TRP A 1 307 ? 9.336 -3.856 -35.344 1.00 97.44 307 TRP A CA 1
ATOM 2327 C C . TRP A 1 307 ? 10.254 -3.386 -34.207 1.00 97.44 307 TRP A C 1
ATOM 2329 O O . TRP A 1 307 ? 11.036 -2.447 -34.386 1.00 97.44 307 TRP A O 1
ATOM 2339 N N . ALA A 1 308 ? 10.198 -4.044 -33.047 1.00 97.00 308 ALA A N 1
ATOM 2340 C CA . ALA A 1 308 ? 10.986 -3.661 -31.881 1.00 97.00 308 ALA A CA 1
ATOM 2341 C C . ALA A 1 308 ? 12.488 -3.752 -32.156 1.00 97.00 308 ALA A C 1
ATOM 2343 O O . ALA A 1 308 ? 13.224 -2.809 -31.872 1.00 97.00 308 ALA A O 1
ATOM 2344 N N . VAL A 1 309 ? 12.930 -4.846 -32.779 1.00 96.81 309 VAL A N 1
ATOM 2345 C CA . VAL A 1 309 ? 14.346 -5.098 -33.064 1.00 96.81 309 VAL A CA 1
ATOM 2346 C C . VAL A 1 309 ? 14.855 -4.232 -34.217 1.00 96.81 309 VAL A C 1
ATOM 2348 O O . VAL A 1 309 ? 15.928 -3.637 -34.114 1.00 96.81 309 VAL A O 1
ATOM 2351 N N . ARG A 1 310 ? 14.113 -4.154 -35.330 1.00 97.12 310 ARG A N 1
ATOM 2352 C CA . ARG A 1 310 ? 14.597 -3.520 -36.569 1.00 97.12 310 ARG A CA 1
ATOM 2353 C C . ARG A 1 310 ? 14.370 -2.015 -36.606 1.00 97.12 310 ARG A C 1
ATOM 2355 O O . ARG A 1 310 ? 15.229 -1.290 -37.106 1.00 97.12 310 ARG A O 1
ATOM 2362 N N . GLU A 1 311 ? 13.234 -1.547 -36.097 1.00 96.12 311 GLU A N 1
ATOM 2363 C CA . GLU A 1 311 ? 12.838 -0.141 -36.197 1.00 96.12 311 GLU A CA 1
ATOM 2364 C C . GLU A 1 311 ? 13.015 0.609 -34.878 1.00 96.12 311 GLU A C 1
ATOM 2366 O O . GLU A 1 311 ? 13.636 1.670 -34.859 1.00 96.12 311 GLU A O 1
ATOM 2371 N N . ALA A 1 312 ? 12.469 0.085 -33.775 1.00 95.38 312 ALA A N 1
ATOM 2372 C CA . ALA A 1 312 ? 12.490 0.778 -32.485 1.00 95.38 312 ALA A CA 1
ATOM 2373 C C . ALA A 1 312 ? 13.827 0.637 -31.738 1.00 95.38 312 ALA A C 1
ATOM 2375 O O . ALA A 1 312 ? 14.138 1.478 -30.899 1.00 95.38 312 ALA A O 1
ATOM 2376 N N . ARG A 1 313 ? 14.621 -0.394 -32.068 1.00 96.19 313 ARG A N 1
ATOM 2377 C CA . ARG A 1 313 ? 15.860 -0.787 -31.373 1.00 96.19 313 ARG A CA 1
ATOM 2378 C C . ARG A 1 313 ? 15.651 -1.025 -29.875 1.00 96.19 313 ARG A C 1
ATOM 2380 O O . ARG A 1 313 ? 16.520 -0.703 -29.067 1.00 96.19 313 ARG A O 1
ATOM 2387 N N . LEU A 1 314 ? 14.498 -1.586 -29.524 1.00 96.06 314 LEU A N 1
ATOM 2388 C CA . LEU A 1 314 ? 14.158 -1.956 -28.157 1.00 96.06 314 LEU A CA 1
ATOM 2389 C C . LEU A 1 314 ? 14.525 -3.427 -27.915 1.00 96.06 314 LEU A C 1
ATOM 2391 O O . LEU A 1 314 ? 14.221 -4.270 -28.767 1.00 96.06 314 LEU A O 1
ATOM 2395 N N . PRO A 1 315 ? 15.145 -3.763 -26.770 1.00 95.88 315 PRO A N 1
ATOM 2396 C CA . PRO A 1 315 ? 15.190 -5.132 -26.277 1.00 95.88 315 PRO A CA 1
ATOM 2397 C C . PRO A 1 315 ? 13.779 -5.718 -26.179 1.00 95.88 315 PRO A C 1
ATOM 2399 O O . PRO A 1 315 ? 12.801 -4.996 -25.962 1.00 95.88 315 PRO A O 1
ATOM 2402 N N . VAL A 1 316 ? 13.684 -7.035 -26.352 1.00 96.19 316 VAL A N 1
ATOM 2403 C CA . VAL A 1 316 ? 12.416 -7.761 -26.320 1.00 96.19 316 VAL A CA 1
ATOM 2404 C C . VAL A 1 316 ? 12.479 -8.849 -25.262 1.00 96.19 316 VAL A C 1
ATOM 2406 O O . VAL A 1 316 ? 13.357 -9.710 -25.302 1.00 96.19 316 VAL A O 1
ATOM 2409 N N . VAL A 1 317 ? 11.492 -8.851 -24.373 1.00 95.25 317 VAL A N 1
ATOM 2410 C CA . VAL A 1 317 ? 11.196 -9.965 -23.473 1.00 95.25 317 VAL A CA 1
ATOM 2411 C C . VAL A 1 317 ? 9.948 -10.668 -23.979 1.00 95.25 317 VAL A C 1
ATOM 2413 O O . VAL A 1 317 ? 8.924 -10.049 -24.246 1.00 95.25 317 VAL A O 1
ATOM 2416 N N . SER A 1 318 ? 10.037 -11.982 -24.136 1.00 92.00 318 SER A N 1
ATOM 2417 C CA . SER A 1 318 ? 8.939 -12.823 -24.607 1.00 92.00 318 SER A CA 1
ATOM 2418 C C . SER A 1 318 ? 8.517 -13.781 -23.508 1.00 92.00 318 SER A C 1
ATOM 2420 O O . SER A 1 318 ? 9.360 -14.485 -22.953 1.00 92.00 318 SER A O 1
ATOM 2422 N N . GLY A 1 319 ? 7.228 -13.818 -23.184 1.00 90.06 319 GLY A N 1
ATOM 2423 C CA . GLY A 1 319 ? 6.725 -14.736 -22.169 1.00 90.06 319 GLY A CA 1
ATOM 2424 C C . GLY A 1 319 ? 5.321 -14.403 -21.667 1.00 90.06 319 GLY A C 1
ATOM 2425 O O . GLY A 1 319 ? 4.695 -13.477 -22.174 1.00 90.06 319 GLY A O 1
ATOM 2426 N N . PRO A 1 320 ? 4.824 -15.135 -20.661 1.00 88.50 320 PRO A N 1
ATOM 2427 C CA . PRO A 1 320 ? 5.471 -16.294 -20.035 1.00 88.50 320 PRO A CA 1
ATOM 2428 C C . PRO A 1 320 ? 5.581 -17.487 -21.002 1.00 88.50 320 PRO A C 1
ATOM 2430 O O . PRO A 1 320 ? 4.811 -17.584 -21.946 1.00 88.50 320 PRO A O 1
ATOM 2433 N N . VAL A 1 321 ? 6.550 -18.387 -20.782 1.00 82.56 321 VAL A N 1
ATOM 2434 C CA . VAL A 1 321 ? 6.698 -19.615 -21.600 1.00 82.56 321 VAL A CA 1
ATOM 2435 C C . VAL A 1 321 ? 5.532 -20.580 -21.357 1.00 82.56 321 VAL A C 1
ATOM 2437 O O . VAL A 1 321 ? 5.109 -21.282 -22.266 1.00 82.56 321 VAL A O 1
ATOM 2440 N N . VAL A 1 322 ? 5.013 -20.604 -20.127 1.00 82.62 322 VAL A N 1
ATOM 2441 C CA . VAL A 1 322 ? 3.852 -21.399 -19.720 1.00 82.62 322 VAL A CA 1
ATOM 2442 C C . VAL A 1 322 ? 3.009 -20.561 -18.761 1.00 82.62 322 VAL A C 1
ATOM 2444 O O . VAL A 1 322 ? 3.543 -20.002 -17.801 1.00 82.62 322 VAL A O 1
ATOM 2447 N N . ASP A 1 323 ? 1.702 -20.488 -19.005 1.00 86.50 323 ASP A N 1
ATOM 2448 C CA . ASP A 1 323 ? 0.715 -19.872 -18.115 1.00 86.50 323 ASP A CA 1
ATOM 2449 C C . ASP A 1 323 ? -0.534 -20.754 -18.049 1.00 86.50 323 ASP A C 1
ATOM 2451 O O . ASP A 1 323 ? -1.229 -20.941 -19.044 1.00 86.50 323 ASP A O 1
ATOM 2455 N N . PHE A 1 324 ? -0.813 -21.296 -16.862 1.00 86.44 324 PHE A N 1
ATOM 2456 C CA . PHE A 1 324 ? -1.970 -22.156 -16.606 1.00 86.44 324 PHE A CA 1
ATOM 2457 C C . PHE A 1 324 ? -3.202 -21.383 -16.122 1.00 86.44 324 PHE A C 1
ATOM 2459 O O . PHE A 1 324 ? -4.173 -21.985 -15.660 1.00 86.44 324 PHE A O 1
ATOM 2466 N N . ALA A 1 325 ? -3.189 -20.047 -16.185 1.00 87.56 325 ALA A N 1
ATOM 2467 C CA . ALA A 1 325 ? -4.399 -19.278 -15.958 1.00 87.56 325 ALA A CA 1
ATOM 2468 C C . ALA A 1 325 ? -5.499 -19.760 -16.926 1.00 87.56 325 ALA A C 1
ATOM 2470 O O . ALA A 1 325 ? -5.220 -19.935 -18.111 1.00 87.56 325 ALA A O 1
ATOM 2471 N N . PRO A 1 326 ? -6.764 -19.903 -16.484 1.00 86.19 326 PRO A N 1
ATOM 2472 C CA . PRO A 1 326 ? -7.834 -20.459 -17.323 1.00 86.19 326 PRO A CA 1
ATOM 2473 C C . PRO A 1 326 ? -8.040 -19.764 -18.678 1.00 86.19 326 PRO A C 1
ATOM 2475 O O . PRO A 1 326 ? -8.581 -20.355 -19.598 1.00 86.19 326 PRO A O 1
ATOM 2478 N N . LYS A 1 327 ? -7.623 -18.498 -18.799 1.00 86.19 327 LYS A N 1
ATOM 2479 C CA . LYS A 1 327 ? -7.704 -17.697 -20.031 1.00 86.19 327 LYS A CA 1
ATOM 2480 C C . LYS A 1 327 ? -6.518 -17.8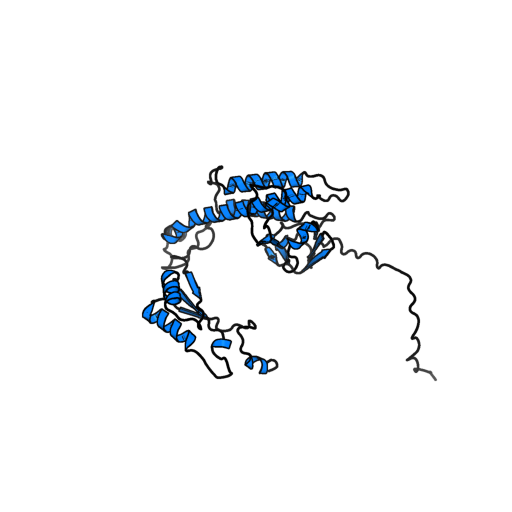80 -20.992 1.00 86.19 327 LYS A C 1
ATOM 2482 O O . LYS A 1 327 ? -6.581 -17.366 -22.100 1.00 86.19 327 LYS A O 1
ATOM 2487 N N . SER A 1 328 ? -5.432 -18.497 -20.530 1.00 88.38 328 SER A N 1
ATOM 2488 C CA . SER A 1 328 ? -4.147 -18.606 -21.235 1.00 88.38 328 SER A CA 1
ATOM 2489 C C . SER A 1 328 ? -3.886 -20.023 -21.757 1.00 88.38 328 SER A C 1
ATOM 2491 O O . SER A 1 328 ? -2.915 -20.233 -22.482 1.00 88.38 328 SER A O 1
ATOM 2493 N N . VAL A 1 329 ? -4.751 -20.974 -21.388 1.00 90.81 329 VAL A N 1
ATOM 2494 C CA . VAL A 1 329 ? -4.705 -22.382 -21.788 1.00 90.81 329 VAL A CA 1
ATOM 2495 C C . VAL A 1 329 ? -5.676 -22.618 -22.956 1.00 90.81 329 VAL A C 1
ATOM 2497 O O . VAL A 1 329 ? -6.830 -22.189 -22.867 1.00 90.81 329 VAL A O 1
ATOM 2500 N N . PRO A 1 330 ? -5.255 -23.271 -24.055 1.00 90.50 330 PRO A N 1
ATOM 2501 C CA . PRO A 1 330 ? -6.152 -23.610 -25.155 1.00 90.50 330 PRO A CA 1
ATOM 2502 C C . PRO A 1 330 ? -7.248 -24.601 -24.739 1.00 90.50 330 PRO A C 1
ATOM 2504 O O . PRO A 1 330 ? -7.008 -25.508 -23.945 1.00 90.50 330 PRO A O 1
ATOM 2507 N N . GLU A 1 331 ? -8.440 -24.482 -25.328 1.00 89.38 331 GLU A N 1
ATOM 2508 C CA . GLU A 1 331 ? -9.577 -25.363 -25.013 1.00 89.38 331 GLU A CA 1
ATOM 2509 C C . GLU A 1 331 ? -9.283 -26.837 -25.333 1.00 89.38 331 GLU A C 1
ATOM 2511 O O . GLU A 1 331 ? -9.682 -27.726 -24.583 1.00 89.38 331 GLU A O 1
ATOM 2516 N N . TRP A 1 332 ? -8.524 -27.105 -26.401 1.00 90.44 332 TRP A N 1
ATOM 2517 C CA . TRP A 1 332 ? -8.167 -28.465 -26.810 1.00 90.44 332 TRP A CA 1
ATOM 2518 C C . TRP A 1 332 ? -7.318 -29.208 -25.765 1.00 90.44 332 TRP A C 1
ATOM 2520 O O . TRP A 1 332 ? -7.358 -30.437 -25.722 1.00 90.44 332 TRP A O 1
ATOM 2530 N N . LEU A 1 333 ? -6.624 -28.498 -24.861 1.00 88.25 333 LEU A N 1
ATOM 2531 C CA . LEU A 1 333 ? -5.849 -29.131 -23.790 1.00 88.25 333 LEU A CA 1
ATOM 2532 C C . LEU A 1 333 ? -6.748 -29.887 -22.797 1.00 88.25 333 LEU A C 1
ATOM 2534 O O . LEU A 1 333 ? -6.301 -30.840 -22.169 1.00 88.25 333 LEU A O 1
ATOM 2538 N N . TYR A 1 334 ? -8.028 -29.510 -22.686 1.00 82.75 334 TYR A N 1
ATOM 2539 C CA . TYR A 1 334 ? -9.004 -30.186 -21.825 1.00 82.75 334 TYR A CA 1
ATOM 2540 C C . TYR A 1 334 ? -9.149 -31.682 -22.142 1.00 82.75 334 TYR A C 1
ATOM 2542 O O . TYR A 1 334 ? -9.413 -32.483 -21.250 1.00 82.75 334 TYR A O 1
ATOM 2550 N N . ILE A 1 335 ? -8.927 -32.082 -23.398 1.00 82.69 335 ILE A N 1
ATOM 2551 C CA . ILE A 1 335 ? -9.002 -33.486 -23.832 1.00 82.69 335 ILE A CA 1
ATOM 2552 C C . ILE A 1 335 ? -7.967 -34.358 -23.092 1.00 82.69 335 ILE A C 1
ATOM 2554 O O . ILE A 1 335 ? -8.180 -35.557 -22.928 1.00 82.69 335 ILE A O 1
ATOM 2558 N N . TRP A 1 336 ? -6.901 -33.745 -22.575 1.00 80.19 336 TRP A N 1
ATOM 2559 C CA . TRP A 1 336 ? -5.802 -34.390 -21.859 1.00 80.19 336 TRP A CA 1
ATOM 2560 C C . TRP A 1 336 ? -5.941 -34.327 -20.327 1.00 80.19 336 TRP A C 1
ATOM 2562 O O . TRP A 1 336 ? -4.992 -34.638 -19.618 1.00 80.19 336 TRP A O 1
ATOM 2572 N N . GLU A 1 337 ? -7.096 -33.932 -19.773 1.00 78.62 337 GLU A N 1
ATOM 2573 C CA . GLU A 1 337 ? -7.257 -33.734 -18.316 1.00 78.62 337 GLU A CA 1
ATOM 2574 C C . GLU A 1 337 ? -7.030 -35.007 -17.463 1.00 78.62 337 GLU A C 1
ATOM 2576 O O . GLU A 1 337 ? -6.840 -34.903 -16.250 1.00 78.62 337 GLU A O 1
ATOM 2581 N N . ASN A 1 338 ? -7.076 -36.194 -18.083 1.00 74.75 338 ASN A N 1
ATOM 2582 C CA . ASN A 1 338 ? -7.030 -37.504 -17.421 1.00 74.75 338 ASN A CA 1
ATOM 2583 C C . ASN A 1 338 ? -5.838 -38.391 -17.844 1.00 74.75 338 ASN A C 1
ATOM 2585 O O . ASN A 1 338 ? -5.798 -39.549 -17.417 1.00 74.75 338 ASN A O 1
ATOM 2589 N N . ASP A 1 339 ? -4.917 -37.884 -18.669 1.00 67.12 339 ASP A N 1
ATOM 2590 C CA . ASP A 1 339 ? -3.695 -38.598 -19.087 1.00 67.12 339 ASP A CA 1
ATOM 2591 C C . ASP A 1 339 ? -2.520 -38.343 -18.123 1.00 67.12 339 ASP A C 1
ATOM 2593 O O . ASP A 1 339 ? -1.807 -39.319 -17.783 1.00 67.12 339 ASP A O 1
#